Protein AF-A0A5P9BHD1-F1 (afdb_monomer_lite)

Secondary structure (DSSP, 8-state):
---HHHHHHHHHHHHHHHHHHHHHHHHHHHHHHTS-HHHHHHHHHHHS---HHHHHHHHHTT-HHHHHHHHHHHTTT--SGGG---HHHHHTSHHHHHHHHHHHHHHHHHHHHHHTT--TTTHHHHHHHTT--HHHHHHHHHHTHHHHHHHHHHHHHHHHHHHTT-SSSTTTTHHHHHHHHHTTS-TT-TTHHHHHHHHHHHHTT--SS---HHHHHHHHHHHHHHHHTT--

Foldseek 3Di:
DDDPPVVVVLVVVLVVLLVVLLVVLLVVLVVLLPDPLVSSLVCCCQQLVADSVLSCLCNVQVVSVLLSVLSNVCCVPPPDNVSNDHNSVLSVDPVSNVSSVLSSVLLVLLLLCLLQAADPQCVCVLCVLSVHHPVRSVVSCVVSVVSSVVNNVVLVVLLVVCVVPDVPCLPVCLVVLLVVCLVVQDPPHPRRLSVSVSSSCSVSSPGHHPNYPVSSVVSNVVNVVSVVVVVD

pLDDT: mean 84.06, std 13.33, range [35.34, 96.69]

Radius of gyration: 20.68 Å; chains: 1; bounding box: 55×51×49 Å

Sequence (232 aa):
MPIKSHAFSQKLMLTSAIEDAVLSDSMLINEIMSKPDNECLELLTSHFHLDRELANTVLEKQLSLALFEASAIANEDVTDYESITPLSDISDTAKGRLLIKRMVHKYEILIELFARKASATANPFLFKMIGSSKRTSKAVKTILSPQIEISRSKISTNYTNNNIKVKQFRLAKLEETFEKIADKIDHKSSFIKLDALIRVADESGQYINKIDMTTSQKIFDLVEQKMQGKQL

Structure (mmCIF, N/CA/C/O backbone):
data_AF-A0A5P9BHD1-F1
#
_entry.id   AF-A0A5P9BHD1-F1
#
loop_
_atom_site.group_PDB
_atom_site.id
_atom_site.type_symbol
_atom_site.label_atom_id
_atom_site.l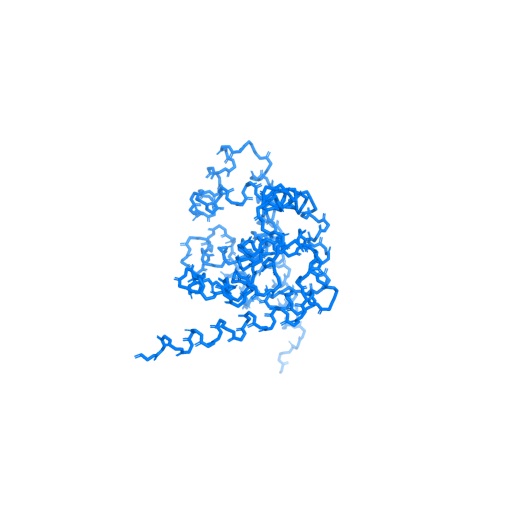abel_alt_id
_atom_site.label_comp_id
_atom_site.label_asym_id
_atom_site.label_entity_id
_atom_site.label_seq_id
_atom_site.pdbx_PDB_ins_code
_atom_site.Cartn_x
_atom_site.Cartn_y
_atom_site.Cartn_z
_atom_site.occupancy
_atom_site.B_iso_or_equiv
_atom_site.auth_seq_id
_atom_site.auth_comp_id
_atom_site.auth_asym_id
_atom_site.auth_atom_id
_atom_site.pdbx_PDB_model_num
ATOM 1 N N . MET A 1 1 ? 30.694 -30.399 -21.568 1.00 42.06 1 MET A N 1
ATOM 2 C CA . MET A 1 1 ? 29.874 -29.827 -20.476 1.00 42.06 1 MET A CA 1
ATOM 3 C C . MET A 1 1 ? 30.259 -28.365 -20.289 1.00 42.06 1 MET A C 1
ATOM 5 O O . MET A 1 1 ? 31.284 -28.114 -19.662 1.00 42.06 1 MET A O 1
ATOM 9 N N . PRO A 1 2 ? 29.517 -27.395 -20.845 1.00 46.75 2 PRO A N 1
ATOM 10 C CA . PRO A 1 2 ? 29.787 -25.996 -20.563 1.00 46.75 2 PRO A CA 1
ATOM 11 C C . PRO A 1 2 ? 29.273 -25.631 -19.155 1.00 46.75 2 PRO A C 1
ATOM 13 O O . PRO A 1 2 ? 28.081 -25.544 -18.900 1.00 46.75 2 PRO A O 1
ATOM 16 N N . ILE A 1 3 ? 30.225 -25.557 -18.222 1.00 49.81 3 ILE A N 1
ATOM 17 C CA . ILE A 1 3 ? 30.529 -24.426 -17.330 1.00 49.81 3 ILE A CA 1
ATOM 18 C C . ILE A 1 3 ? 29.371 -23.852 -16.474 1.00 49.81 3 ILE A C 1
ATOM 20 O O . ILE A 1 3 ? 28.720 -22.868 -16.819 1.00 49.81 3 ILE A O 1
ATOM 24 N N . LYS A 1 4 ? 29.239 -24.377 -15.246 1.00 53.44 4 LYS A N 1
ATOM 25 C CA . LYS A 1 4 ? 28.416 -23.801 -14.158 1.00 53.44 4 LYS A CA 1
ATOM 26 C C . LYS A 1 4 ? 28.802 -22.356 -13.781 1.00 53.44 4 LYS A C 1
ATOM 28 O O . LYS A 1 4 ? 27.965 -21.636 -13.245 1.00 53.44 4 LYS A O 1
ATOM 33 N N . SER A 1 5 ? 30.039 -21.917 -14.047 1.00 57.84 5 SER A N 1
ATOM 34 C CA . SER A 1 5 ? 30.487 -20.556 -13.709 1.00 57.84 5 SER A CA 1
ATOM 35 C C . SER A 1 5 ? 29.944 -19.472 -14.650 1.00 57.84 5 SER A C 1
ATOM 37 O O . SER A 1 5 ? 29.731 -18.354 -14.192 1.00 57.84 5 SER A O 1
ATOM 39 N N . HIS A 1 6 ? 29.637 -19.783 -15.918 1.00 59.84 6 HIS A N 1
ATOM 40 C CA . HIS A 1 6 ? 29.015 -18.826 -16.842 1.00 59.84 6 HIS A CA 1
ATOM 41 C C . HIS A 1 6 ? 27.563 -18.546 -16.450 1.00 59.84 6 HIS A C 1
ATOM 43 O O . HIS A 1 6 ? 27.175 -17.385 -16.390 1.00 59.84 6 HIS A O 1
ATOM 49 N N . ALA A 1 7 ? 26.805 -19.580 -16.071 1.00 63.28 7 ALA A N 1
ATOM 50 C CA . ALA A 1 7 ? 25.443 -19.419 -15.558 1.00 63.28 7 ALA A CA 1
ATOM 51 C C . ALA A 1 7 ? 25.402 -18.603 -14.249 1.00 63.28 7 ALA A C 1
ATOM 53 O O . ALA A 1 7 ? 24.508 -17.785 -14.050 1.00 63.28 7 ALA A O 1
ATOM 54 N N . PHE A 1 8 ? 26.393 -18.778 -13.365 1.00 71.62 8 PHE A N 1
ATOM 55 C CA . PHE A 1 8 ? 26.518 -17.974 -12.143 1.00 71.62 8 PHE A CA 1
ATOM 56 C C . PHE A 1 8 ? 26.861 -16.504 -12.439 1.00 71.62 8 PHE A C 1
ATOM 58 O O . PHE A 1 8 ? 26.234 -15.610 -11.879 1.00 71.62 8 PHE A O 1
ATOM 65 N N . SER A 1 9 ? 27.807 -16.249 -13.352 1.00 76.69 9 SER A N 1
ATOM 66 C CA . SER A 1 9 ? 28.185 -14.889 -13.765 1.00 76.69 9 SER A CA 1
ATOM 67 C C . SER A 1 9 ? 27.034 -14.147 -14.442 1.00 76.69 9 SER A C 1
ATOM 69 O O . SER A 1 9 ? 26.816 -12.979 -14.146 1.00 76.69 9 SER A O 1
ATOM 71 N N . GLN A 1 10 ? 26.283 -14.818 -15.320 1.00 81.50 10 GLN A N 1
ATOM 72 C CA . GLN A 1 10 ? 25.113 -14.237 -15.984 1.00 81.50 10 GLN A CA 1
ATOM 73 C C . GLN A 1 10 ? 24.022 -13.884 -14.976 1.00 81.50 10 GLN A C 1
ATOM 75 O O . GLN A 1 10 ? 23.502 -12.776 -15.004 1.00 81.50 10 GLN A O 1
ATOM 80 N N . LYS A 1 11 ? 23.731 -14.783 -14.026 1.00 83.44 11 LYS A N 1
ATOM 81 C CA . LYS A 1 11 ? 22.753 -14.511 -12.970 1.00 83.44 11 LYS A CA 1
ATOM 82 C C . LYS A 1 11 ? 23.154 -13.314 -12.103 1.00 83.44 11 LYS A C 1
ATOM 84 O O . LYS A 1 11 ? 22.311 -12.476 -11.822 1.00 83.44 11 LYS A O 1
ATOM 89 N N . LEU A 1 12 ? 24.425 -13.217 -11.704 1.00 86.31 12 LEU A N 1
ATOM 90 C CA . LEU A 1 12 ? 24.921 -12.077 -10.924 1.00 86.31 12 LEU A CA 1
ATOM 91 C C . LEU A 1 12 ? 24.799 -10.758 -11.683 1.00 86.31 12 LEU A C 1
ATOM 93 O O . LEU A 1 12 ? 24.325 -9.771 -11.130 1.00 86.31 12 LEU A O 1
ATOM 97 N N . MET A 1 13 ? 25.224 -10.740 -12.945 1.00 89.25 13 MET A N 1
ATOM 98 C CA . MET A 1 13 ? 25.146 -9.534 -13.757 1.00 89.25 13 MET A CA 1
ATOM 99 C C . MET A 1 13 ? 23.679 -9.143 -14.033 1.00 89.25 13 MET A C 1
ATOM 101 O O . MET A 1 13 ? 23.388 -7.955 -14.114 1.00 89.25 13 MET A O 1
ATOM 105 N N . LEU A 1 14 ? 22.759 -10.108 -14.166 1.00 90.00 14 LEU A N 1
ATOM 106 C CA . LEU A 1 14 ? 21.327 -9.841 -14.334 1.00 90.00 14 LEU A CA 1
ATOM 107 C C . LEU A 1 14 ? 20.734 -9.231 -13.062 1.00 90.00 14 LEU A C 1
ATOM 109 O O . LEU A 1 14 ? 20.047 -8.219 -13.134 1.00 90.00 14 LEU A O 1
ATOM 113 N N . THR A 1 15 ? 21.052 -9.798 -11.894 1.00 89.62 15 THR A N 1
ATOM 114 C CA . THR A 1 15 ? 20.644 -9.233 -10.600 1.00 89.62 15 THR A CA 1
ATOM 115 C C . THR A 1 15 ? 21.153 -7.803 -10.431 1.00 89.62 15 THR A C 1
ATOM 117 O O . THR A 1 15 ? 20.371 -6.938 -10.059 1.00 89.62 15 THR A O 1
ATOM 120 N N . SER A 1 16 ? 22.415 -7.530 -10.777 1.00 90.69 16 SER A N 1
ATOM 121 C CA . SER A 1 16 ? 22.972 -6.171 -10.730 1.00 90.69 16 SER A CA 1
ATOM 122 C C . SER A 1 16 ? 22.220 -5.205 -11.647 1.00 90.69 16 SER A C 1
ATOM 124 O O . SER A 1 16 ? 21.925 -4.090 -11.238 1.00 90.69 16 SER A O 1
ATOM 126 N N . ALA A 1 17 ? 21.873 -5.623 -12.868 1.00 91.56 17 ALA A N 1
ATOM 127 C CA . ALA A 1 17 ? 21.130 -4.771 -13.794 1.00 91.56 17 ALA A CA 1
ATOM 128 C C . ALA A 1 17 ? 19.693 -4.494 -13.319 1.00 91.56 17 ALA A C 1
ATOM 130 O O . ALA A 1 17 ? 19.196 -3.383 -13.492 1.00 91.56 17 ALA A O 1
ATOM 131 N N . ILE A 1 18 ? 19.037 -5.477 -12.693 1.00 92.44 18 ILE A N 1
ATOM 132 C CA . ILE A 1 18 ? 17.727 -5.281 -12.056 1.00 92.44 18 ILE A CA 1
ATOM 133 C C . ILE A 1 18 ? 17.847 -4.280 -10.899 1.00 92.44 18 ILE A C 1
ATOM 135 O O . ILE A 1 18 ? 17.045 -3.355 -10.804 1.00 92.44 18 ILE A O 1
ATOM 139 N N . GLU A 1 19 ? 18.857 -4.431 -10.038 1.00 92.06 19 GLU A N 1
ATOM 140 C CA . GLU A 1 19 ? 19.111 -3.500 -8.932 1.00 92.06 19 GLU A CA 1
ATOM 141 C C . GLU A 1 19 ? 19.372 -2.073 -9.436 1.00 92.06 19 GLU A C 1
ATOM 143 O O . GLU A 1 19 ? 18.790 -1.128 -8.903 1.00 92.06 19 GLU A O 1
ATOM 148 N N . ASP A 1 20 ? 20.168 -1.910 -10.495 1.00 92.31 20 ASP A N 1
ATOM 149 C CA . ASP A 1 20 ? 20.447 -0.608 -11.110 1.00 92.31 20 ASP A CA 1
ATOM 150 C C . ASP A 1 20 ? 19.181 0.041 -11.691 1.00 92.31 20 ASP A C 1
ATOM 152 O O . ASP A 1 20 ? 18.966 1.242 -11.506 1.00 92.31 20 ASP A O 1
ATOM 156 N N . ALA A 1 21 ? 18.306 -0.737 -12.338 1.00 91.56 21 ALA A N 1
ATOM 157 C CA . ALA A 1 21 ? 17.026 -0.238 -12.840 1.00 91.56 21 ALA A CA 1
ATOM 158 C C . ALA A 1 21 ? 16.118 0.249 -11.697 1.00 91.56 21 ALA A C 1
ATOM 160 O O . ALA A 1 21 ? 15.592 1.362 -11.749 1.00 91.56 21 ALA A O 1
ATOM 161 N N . VAL A 1 22 ? 16.007 -0.532 -10.616 1.00 93.44 22 VAL A N 1
ATOM 162 C CA . VAL A 1 22 ? 15.223 -0.158 -9.426 1.00 93.44 22 VAL A CA 1
ATOM 163 C C . VAL A 1 22 ? 15.800 1.084 -8.742 1.00 93.44 22 VAL A C 1
ATOM 165 O O . VAL A 1 22 ? 15.051 1.947 -8.273 1.00 93.44 22 VAL A O 1
ATOM 168 N N . LEU A 1 23 ? 17.127 1.212 -8.680 1.00 94.50 23 LEU A N 1
ATOM 169 C CA . LEU A 1 23 ? 17.795 2.397 -8.141 1.00 94.50 23 LEU A CA 1
ATOM 170 C C . LEU A 1 23 ? 17.541 3.628 -9.011 1.00 94.50 23 LEU A C 1
ATOM 172 O O . LEU A 1 23 ? 17.251 4.695 -8.469 1.00 94.50 23 LEU A O 1
ATOM 176 N N . SER A 1 24 ? 17.601 3.480 -10.334 1.00 94.44 24 SER A N 1
ATOM 177 C CA . SER A 1 24 ? 17.297 4.555 -11.279 1.00 94.44 24 SER A CA 1
ATOM 178 C C . SER A 1 24 ? 15.864 5.065 -11.102 1.00 94.44 24 SER A C 1
ATOM 180 O O . SER A 1 24 ? 15.666 6.264 -10.887 1.00 94.44 24 SER A O 1
ATOM 182 N N . ASP A 1 25 ? 14.882 4.158 -11.052 1.00 95.25 25 ASP A N 1
ATOM 183 C CA . ASP A 1 25 ? 13.487 4.502 -10.753 1.00 95.25 25 ASP A CA 1
ATOM 184 C C . ASP A 1 25 ? 13.369 5.198 -9.393 1.00 95.25 25 ASP A C 1
ATOM 186 O O . ASP A 1 25 ? 12.695 6.220 -9.256 1.00 95.25 25 ASP A O 1
ATOM 190 N N . SER A 1 26 ? 14.062 4.680 -8.376 1.00 94.56 26 SER A N 1
ATOM 191 C CA . SER A 1 26 ? 14.032 5.252 -7.029 1.00 94.56 26 SER A CA 1
ATOM 192 C C . SER A 1 26 ? 14.573 6.682 -6.992 1.00 94.56 26 SER A C 1
ATOM 194 O O . SER A 1 26 ? 14.044 7.526 -6.264 1.00 94.56 26 SER A O 1
ATOM 196 N N . MET A 1 27 ? 15.613 6.982 -7.772 1.00 96.19 27 MET A N 1
ATOM 197 C CA . MET A 1 27 ? 16.150 8.337 -7.904 1.00 96.19 27 MET A CA 1
ATOM 198 C C . MET A 1 27 ? 15.148 9.268 -8.587 1.00 96.19 27 MET A C 1
ATOM 200 O O . MET A 1 27 ? 14.887 10.347 -8.057 1.00 96.19 27 MET A O 1
ATOM 204 N N . LEU A 1 28 ? 14.539 8.833 -9.694 1.00 96.00 28 LEU A N 1
ATOM 205 C CA . LEU A 1 28 ? 13.525 9.611 -10.410 1.00 96.00 28 LEU A CA 1
ATOM 206 C C . LEU A 1 28 ? 12.308 9.910 -9.524 1.00 96.00 28 LEU A C 1
ATOM 208 O O . LEU A 1 28 ? 11.867 11.053 -9.429 1.00 96.00 28 LEU A O 1
ATOM 212 N N . ILE A 1 29 ? 11.787 8.900 -8.828 1.00 96.69 29 ILE A N 1
ATOM 213 C CA . ILE A 1 29 ? 10.661 9.057 -7.900 1.00 96.69 29 ILE A CA 1
ATOM 214 C C . ILE A 1 29 ? 11.015 10.064 -6.800 1.00 96.69 29 ILE A C 1
ATOM 216 O O . ILE A 1 29 ? 10.213 10.944 -6.501 1.00 96.69 29 ILE A O 1
ATOM 220 N N . ASN A 1 30 ? 12.203 9.969 -6.196 1.00 96.00 30 ASN A N 1
ATOM 221 C CA . ASN A 1 30 ? 12.625 10.924 -5.168 1.00 96.00 30 ASN A CA 1
ATOM 222 C C . ASN A 1 30 ? 12.757 12.346 -5.718 1.00 96.00 30 ASN A C 1
ATOM 224 O O . ASN A 1 30 ? 12.363 13.295 -5.041 1.00 96.00 30 ASN A O 1
ATOM 228 N N . GLU A 1 31 ? 13.278 12.498 -6.936 1.00 96.56 31 GLU A N 1
ATOM 229 C CA . GLU A 1 31 ? 13.332 13.797 -7.595 1.00 96.56 31 GLU A CA 1
ATOM 230 C C . GLU A 1 31 ? 11.922 14.371 -7.777 1.00 96.56 31 GLU A C 1
ATOM 232 O O . GLU A 1 31 ? 11.680 15.507 -7.369 1.00 96.56 31 GLU A O 1
ATOM 237 N N . ILE A 1 32 ? 10.983 13.587 -8.312 1.00 96.62 32 ILE A N 1
ATOM 238 C CA . ILE A 1 32 ? 9.586 13.997 -8.508 1.00 96.62 32 ILE A CA 1
ATOM 239 C C . ILE A 1 32 ? 8.937 14.396 -7.176 1.00 96.62 32 ILE A C 1
ATOM 241 O O . ILE A 1 32 ? 8.296 15.441 -7.089 1.00 96.62 32 ILE A O 1
ATOM 245 N N . MET A 1 33 ? 9.136 13.605 -6.120 1.00 95.06 33 MET A N 1
ATOM 246 C CA . MET A 1 33 ? 8.570 13.860 -4.787 1.00 95.06 33 MET A CA 1
ATOM 247 C C . MET A 1 33 ? 9.189 15.077 -4.079 1.00 95.06 33 MET A C 1
ATOM 249 O O . MET A 1 33 ? 8.641 15.546 -3.086 1.00 95.06 33 MET A O 1
ATOM 253 N N . SER A 1 34 ? 10.321 15.591 -4.570 1.00 95.44 34 SER A N 1
ATOM 254 C CA . SER A 1 34 ? 10.953 16.813 -4.055 1.00 95.44 34 SER A CA 1
ATOM 255 C C . SER A 1 34 ? 10.437 18.102 -4.707 1.00 95.44 34 SER A C 1
ATOM 257 O O . SER A 1 34 ? 10.744 19.195 -4.226 1.00 95.44 34 SER A O 1
ATOM 259 N N . LYS A 1 35 ? 9.676 17.991 -5.805 1.00 96.38 35 LYS A N 1
ATOM 260 C CA . LYS A 1 35 ? 9.093 19.137 -6.515 1.00 96.38 35 LYS A CA 1
ATOM 261 C C . LYS A 1 35 ? 7.875 19.691 -5.759 1.00 96.38 35 LYS A C 1
ATOM 263 O O . LYS A 1 35 ? 7.289 18.984 -4.939 1.00 96.38 35 LYS A O 1
ATOM 268 N N . PRO A 1 36 ? 7.455 20.939 -6.035 1.00 96.56 36 PRO A N 1
ATOM 269 C CA . PRO A 1 36 ? 6.199 21.477 -5.519 1.00 96.56 36 PRO A CA 1
ATOM 270 C C . PRO A 1 36 ? 5.002 20.585 -5.872 1.00 96.56 36 PRO A C 1
ATOM 272 O O . PRO A 1 36 ? 4.949 20.044 -6.973 1.00 96.56 36 PRO A O 1
ATOM 275 N N . ASP A 1 37 ? 4.011 20.499 -4.982 1.00 95.31 37 ASP A N 1
ATOM 276 C CA . ASP A 1 37 ? 2.866 19.577 -5.081 1.00 95.31 37 ASP A CA 1
ATOM 277 C C . ASP A 1 37 ? 2.206 19.520 -6.469 1.00 95.31 37 ASP A C 1
ATOM 279 O O . ASP A 1 37 ? 1.966 18.436 -6.993 1.00 95.31 37 ASP A O 1
ATOM 283 N N . ASN A 1 38 ? 1.951 20.670 -7.102 1.00 94.44 38 ASN A N 1
ATOM 284 C CA . ASN A 1 38 ? 1.327 20.710 -8.430 1.00 94.44 38 ASN A CA 1
ATOM 285 C C . ASN A 1 38 ? 2.210 20.064 -9.509 1.00 94.44 38 ASN A C 1
ATOM 287 O O . ASN A 1 38 ? 1.717 19.279 -10.313 1.00 94.44 38 ASN A O 1
ATOM 291 N N . GLU A 1 39 ? 3.510 20.366 -9.496 1.00 96.31 39 GLU A N 1
ATOM 292 C CA . GLU A 1 39 ? 4.484 19.789 -10.428 1.00 96.31 39 GLU A CA 1
ATOM 293 C C . GLU A 1 39 ? 4.686 18.297 -10.133 1.00 96.31 39 GLU A C 1
ATOM 295 O O . GLU A 1 39 ? 4.721 17.480 -11.047 1.00 96.31 39 GLU A O 1
ATOM 300 N N . CYS A 1 40 ? 4.724 17.913 -8.854 1.00 95.38 40 CYS A N 1
ATOM 301 C CA . CYS A 1 40 ? 4.786 16.516 -8.441 1.00 95.38 40 CYS A CA 1
ATOM 302 C C . CYS A 1 40 ? 3.594 15.715 -8.990 1.00 95.38 40 CYS A C 1
ATOM 304 O O . CYS A 1 40 ? 3.786 14.659 -9.588 1.00 95.38 40 CYS A O 1
ATOM 306 N N . LEU A 1 41 ? 2.367 16.229 -8.852 1.00 95.81 41 LEU A N 1
ATOM 307 C CA . LEU A 1 41 ? 1.161 15.579 -9.378 1.00 95.81 41 LEU A CA 1
ATOM 308 C C . LEU A 1 41 ? 1.190 15.431 -10.897 1.00 95.81 41 LEU A C 1
ATOM 310 O O . LEU A 1 41 ? 0.824 14.373 -11.417 1.00 95.81 41 LEU A O 1
ATOM 314 N N . GLU A 1 42 ? 1.613 16.474 -11.608 1.00 96.62 42 GLU A N 1
ATOM 315 C CA . GLU A 1 42 ? 1.759 16.439 -13.062 1.00 96.62 42 GLU A CA 1
ATOM 316 C C . GLU A 1 42 ? 2.789 15.389 -13.489 1.00 96.62 42 GLU A C 1
ATOM 318 O O . GLU A 1 42 ? 2.507 14.578 -14.374 1.00 96.62 42 GLU A O 1
ATOM 323 N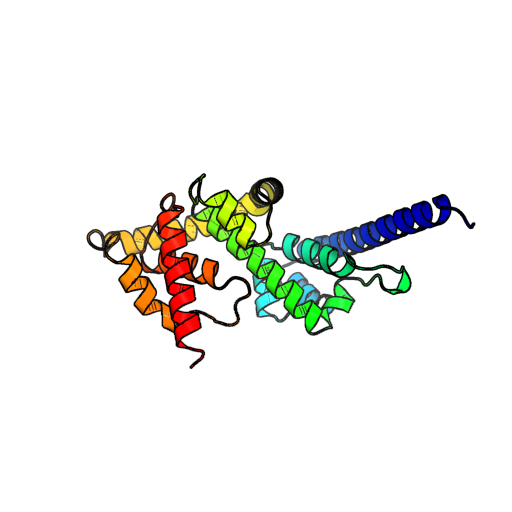 N . LEU A 1 43 ? 3.941 15.333 -12.819 1.00 96.50 43 LEU A N 1
ATOM 324 C CA . LEU A 1 43 ? 5.000 14.366 -13.106 1.00 96.50 43 LEU A CA 1
ATOM 325 C C . LEU A 1 43 ? 4.591 12.931 -12.751 1.00 96.50 43 LEU A C 1
ATOM 327 O O . LEU A 1 43 ? 4.815 12.026 -13.545 1.00 96.50 43 LEU A O 1
ATOM 331 N N . LEU A 1 44 ? 3.924 12.702 -11.618 1.00 96.31 44 LEU A N 1
ATOM 332 C CA . LEU A 1 44 ? 3.385 11.386 -11.254 1.00 96.31 44 LEU A CA 1
ATOM 333 C C . LEU A 1 44 ? 2.350 10.888 -12.275 1.00 96.31 44 LEU A C 1
ATOM 335 O O . LEU A 1 44 ? 2.349 9.714 -12.645 1.00 96.31 44 LEU A O 1
ATOM 339 N N . THR A 1 45 ? 1.486 11.783 -12.753 1.00 95.81 45 THR A N 1
ATOM 340 C CA . THR A 1 45 ? 0.459 11.456 -13.752 1.00 95.81 45 THR A CA 1
ATOM 341 C C . THR A 1 45 ? 1.081 11.176 -15.121 1.00 95.81 45 THR A C 1
ATOM 343 O O . THR A 1 45 ? 0.642 10.264 -15.814 1.00 95.81 45 THR A O 1
ATOM 346 N N . SER A 1 46 ? 2.098 11.942 -15.523 1.00 93.88 46 SER A N 1
ATOM 347 C CA . SER A 1 46 ? 2.704 11.847 -16.859 1.00 93.88 46 SER A CA 1
ATOM 348 C C . SER A 1 46 ? 3.794 10.780 -16.978 1.00 93.88 46 SER A C 1
ATOM 350 O O . SER A 1 46 ? 3.820 10.075 -17.979 1.00 93.88 46 SER A O 1
ATOM 352 N N . HIS A 1 47 ? 4.665 10.617 -15.978 1.00 93.56 47 HIS A N 1
ATOM 353 C CA . HIS A 1 47 ? 5.757 9.635 -16.015 1.00 93.56 47 HIS A CA 1
ATOM 354 C C . HIS A 1 47 ? 5.332 8.238 -15.565 1.00 93.56 47 HIS A C 1
ATOM 356 O O . HIS A 1 47 ? 5.847 7.251 -16.085 1.00 93.56 47 HIS A O 1
ATOM 362 N N . PHE A 1 48 ? 4.413 8.144 -14.599 1.00 94.19 48 PHE A N 1
ATOM 363 C CA . PHE A 1 48 ? 3.944 6.861 -14.063 1.00 94.19 48 PHE A CA 1
ATOM 364 C C . PHE A 1 48 ? 2.491 6.551 -14.429 1.00 94.19 48 PHE A C 1
ATOM 366 O O . PHE A 1 48 ? 1.904 5.635 -13.854 1.00 94.19 48 PHE A O 1
ATOM 373 N N . HIS A 1 49 ? 1.889 7.316 -15.348 1.00 93.50 49 HIS A N 1
ATOM 374 C CA . HIS A 1 49 ? 0.531 7.086 -15.860 1.00 93.50 49 HIS A CA 1
ATOM 375 C C . HIS A 1 49 ? -0.509 6.853 -14.752 1.00 93.50 49 HIS A C 1
ATOM 377 O O . HIS A 1 49 ? -1.455 6.070 -14.907 1.00 93.50 49 HIS A O 1
ATOM 383 N N . LEU A 1 50 ? -0.309 7.498 -13.597 1.00 94.31 50 LEU A N 1
ATOM 384 C CA . LEU A 1 50 ? -1.204 7.357 -12.460 1.00 94.31 50 LEU A CA 1
ATOM 385 C C . LEU A 1 50 ? -2.480 8.129 -12.748 1.00 94.31 50 LEU A C 1
ATOM 387 O O . LEU A 1 50 ? -2.443 9.256 -13.240 1.00 94.31 50 LEU A O 1
ATOM 391 N N . ASP A 1 51 ? -3.621 7.548 -12.387 1.00 93.81 51 ASP A N 1
ATOM 392 C CA . ASP A 1 51 ? -4.822 8.361 -12.293 1.00 93.81 51 ASP A CA 1
ATOM 393 C C . ASP A 1 51 ? -4.630 9.448 -11.218 1.00 93.81 51 ASP A C 1
ATOM 395 O O . ASP A 1 51 ? -3.832 9.321 -10.282 1.00 93.81 51 ASP A O 1
ATOM 399 N N . ARG A 1 52 ? -5.351 10.560 -11.376 1.00 93.25 52 ARG A N 1
ATOM 400 C CA . ARG A 1 52 ? -5.153 11.745 -10.535 1.00 93.25 52 ARG A CA 1
ATOM 401 C C . ARG A 1 52 ? -5.448 11.472 -9.058 1.00 93.25 52 ARG A C 1
ATOM 403 O O . ARG A 1 52 ? -4.818 12.070 -8.191 1.00 93.25 52 ARG A O 1
ATOM 410 N N . GLU A 1 53 ? -6.395 10.584 -8.762 1.00 94.19 53 GLU A N 1
ATOM 411 C CA . GLU A 1 53 ? -6.748 10.216 -7.386 1.00 94.19 53 GLU A CA 1
ATOM 412 C C . GLU A 1 53 ? -5.615 9.431 -6.712 1.00 94.19 53 GLU A C 1
ATOM 414 O O . GLU A 1 53 ? -5.248 9.705 -5.565 1.00 94.19 53 GLU A O 1
ATOM 419 N N . LEU A 1 54 ? -5.012 8.494 -7.441 1.00 94.50 54 LEU A N 1
ATOM 420 C CA . LEU A 1 54 ? -3.882 7.702 -6.987 1.00 94.50 54 LEU A CA 1
ATOM 421 C C . LEU A 1 54 ? -2.626 8.566 -6.838 1.00 94.50 54 LEU A C 1
ATOM 423 O O . LEU A 1 54 ? -1.939 8.448 -5.826 1.00 94.50 54 LEU A O 1
ATOM 427 N N . ALA A 1 55 ? -2.361 9.475 -7.781 1.00 95.94 55 ALA A N 1
ATOM 428 C CA . ALA A 1 55 ? -1.265 10.440 -7.683 1.00 95.94 55 ALA A CA 1
ATOM 429 C C . ALA A 1 55 ? -1.406 11.340 -6.441 1.00 95.94 55 ALA A C 1
ATOM 431 O O . ALA A 1 55 ? -0.457 11.470 -5.668 1.00 95.94 55 ALA A O 1
ATOM 432 N N . ASN A 1 56 ? -2.607 11.879 -6.192 1.00 95.75 56 ASN A N 1
ATOM 433 C CA . ASN A 1 56 ? -2.906 12.628 -4.966 1.00 95.75 56 ASN A CA 1
ATOM 434 C C . ASN A 1 56 ? -2.642 11.786 -3.717 1.00 95.75 56 ASN A C 1
ATOM 436 O O . ASN A 1 56 ? -1.994 12.247 -2.783 1.00 95.75 56 ASN A O 1
ATOM 440 N N . THR A 1 57 ? -3.090 10.530 -3.714 1.00 94.94 57 THR A N 1
ATOM 441 C CA . THR A 1 57 ? -2.872 9.614 -2.587 1.00 94.94 57 THR A CA 1
ATOM 442 C C . THR A 1 57 ? -1.382 9.392 -2.324 1.00 94.94 57 THR A C 1
ATOM 444 O O . THR A 1 57 ? -0.946 9.452 -1.173 1.00 94.94 57 THR A O 1
ATOM 447 N N . VAL A 1 58 ? -0.588 9.168 -3.376 1.00 95.50 58 VAL A N 1
ATOM 448 C CA . VAL A 1 58 ? 0.869 9.005 -3.279 1.00 95.50 58 VAL A CA 1
ATOM 449 C C . VAL A 1 58 ? 1.523 10.257 -2.701 1.00 95.50 58 VAL A C 1
ATOM 451 O O . VAL A 1 58 ? 2.341 10.133 -1.789 1.00 95.50 58 VAL A O 1
ATOM 454 N N . LEU A 1 59 ? 1.139 11.444 -3.174 1.00 94.25 59 LEU A N 1
ATOM 455 C CA . LEU A 1 59 ? 1.691 12.715 -2.712 1.00 94.25 59 LEU A CA 1
ATOM 456 C C . LEU A 1 59 ? 1.307 13.022 -1.257 1.00 94.25 59 LEU A C 1
ATOM 458 O O . LEU A 1 59 ? 2.176 13.181 -0.398 1.00 94.25 59 LEU A O 1
ATOM 462 N N . GLU A 1 60 ? 0.010 13.054 -0.946 1.00 91.88 60 GLU A N 1
ATOM 463 C CA . GLU A 1 60 ? -0.501 13.436 0.377 1.00 91.88 60 GLU A CA 1
ATOM 464 C C . GLU A 1 60 ? 0.001 12.505 1.483 1.00 91.88 60 GLU A C 1
ATOM 466 O O . GLU A 1 60 ? 0.273 12.929 2.611 1.00 91.88 60 GLU A O 1
ATOM 471 N N . LYS A 1 61 ? 0.122 11.213 1.165 1.00 91.19 61 LYS A N 1
ATOM 472 C CA . LYS A 1 61 ? 0.597 10.193 2.101 1.00 91.19 61 LYS A CA 1
ATOM 473 C C . LYS A 1 61 ? 2.077 9.872 1.928 1.00 91.19 61 LYS A C 1
ATOM 475 O O . LYS A 1 61 ? 2.558 8.977 2.614 1.00 91.19 61 LYS A O 1
ATOM 480 N N . GLN A 1 62 ? 2.798 10.597 1.072 1.00 91.56 62 GLN A N 1
ATOM 481 C CA . GLN A 1 62 ? 4.240 10.441 0.851 1.00 91.56 62 GLN A CA 1
ATOM 482 C C . GLN A 1 62 ? 4.644 8.974 0.596 1.00 91.56 62 GLN A C 1
ATOM 484 O O . GLN A 1 62 ? 5.579 8.443 1.195 1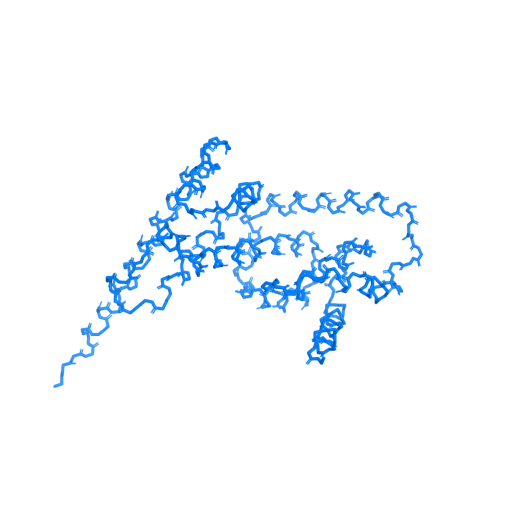.00 91.56 62 GLN A O 1
ATOM 489 N N . LEU A 1 63 ? 3.899 8.283 -0.272 1.00 93.56 63 LEU A N 1
ATOM 490 C CA . LEU A 1 63 ? 4.018 6.838 -0.510 1.00 93.56 63 LEU A CA 1
ATOM 491 C C . LEU A 1 63 ? 5.030 6.497 -1.610 1.00 93.56 63 LEU A C 1
ATOM 493 O O . LEU A 1 63 ? 4.807 5.576 -2.393 1.00 93.56 63 LEU A O 1
ATOM 497 N N . SER A 1 64 ? 6.173 7.186 -1.650 1.00 94.06 64 SER A N 1
ATOM 498 C CA . SER A 1 64 ? 7.264 6.867 -2.587 1.00 94.06 64 SER A CA 1
ATOM 499 C C . SER A 1 64 ? 7.751 5.420 -2.441 1.00 94.06 64 SER A C 1
ATOM 501 O O . SER A 1 64 ? 8.033 4.756 -3.434 1.00 94.06 64 SER A O 1
ATOM 503 N N . LEU A 1 65 ? 7.726 4.879 -1.215 1.00 93.81 65 LEU A N 1
ATOM 504 C CA . LEU A 1 65 ? 8.026 3.469 -0.935 1.00 93.81 65 LEU A CA 1
ATOM 505 C C . LEU A 1 65 ? 7.151 2.487 -1.727 1.00 93.81 65 LEU A C 1
ATOM 507 O O . LEU A 1 65 ? 7.631 1.418 -2.093 1.00 93.81 65 LEU A O 1
ATOM 511 N N . ALA A 1 66 ? 5.889 2.835 -1.994 1.00 95.25 66 ALA A N 1
ATOM 512 C CA . ALA A 1 66 ? 4.999 1.989 -2.784 1.00 95.25 66 ALA A CA 1
ATOM 513 C C . ALA A 1 66 ? 5.461 1.894 -4.241 1.00 95.25 66 ALA A C 1
ATOM 515 O O . ALA A 1 66 ? 5.374 0.826 -4.843 1.00 95.25 66 ALA A O 1
ATOM 516 N N . LEU A 1 67 ? 5.980 2.996 -4.787 1.00 96.25 67 LEU A N 1
ATOM 517 C CA . LEU A 1 67 ? 6.530 3.041 -6.137 1.00 96.25 67 LEU A CA 1
ATOM 518 C C . LEU A 1 67 ? 7.875 2.305 -6.210 1.00 96.25 67 LEU A C 1
ATOM 520 O O . LEU A 1 67 ? 8.089 1.541 -7.146 1.00 96.25 67 LEU A O 1
ATOM 524 N N . PHE A 1 68 ? 8.734 2.427 -5.190 1.00 94.88 68 PHE A N 1
ATOM 525 C CA . PHE A 1 68 ? 9.972 1.636 -5.112 1.00 94.88 68 PHE A CA 1
ATOM 526 C C . PHE A 1 68 ? 9.685 0.133 -5.083 1.00 94.88 68 PHE A C 1
ATOM 528 O O . PHE A 1 68 ? 10.305 -0.637 -5.813 1.00 94.88 68 PHE A O 1
ATOM 535 N N . GLU A 1 69 ? 8.725 -0.297 -4.257 1.00 94.88 69 GLU A N 1
ATOM 536 C CA . GLU A 1 69 ? 8.353 -1.710 -4.185 1.00 94.88 69 GLU A CA 1
ATOM 537 C C . GLU A 1 69 ? 7.701 -2.189 -5.490 1.00 94.88 69 GLU A C 1
ATOM 539 O O . GLU A 1 69 ? 7.978 -3.301 -5.935 1.00 94.88 69 GLU A O 1
ATOM 544 N N . ALA A 1 70 ? 6.893 -1.348 -6.147 1.00 95.56 70 ALA A N 1
ATOM 545 C CA . ALA A 1 70 ? 6.337 -1.668 -7.458 1.00 95.56 70 ALA A CA 1
ATOM 546 C C . ALA A 1 70 ? 7.436 -1.871 -8.513 1.00 95.56 70 ALA A C 1
ATOM 548 O O . ALA A 1 70 ? 7.351 -2.843 -9.257 1.00 95.56 70 ALA A O 1
ATOM 549 N N . SER A 1 71 ? 8.467 -1.016 -8.541 1.00 93.94 71 SER A N 1
ATOM 550 C CA . SER A 1 71 ? 9.628 -1.143 -9.441 1.00 93.94 71 SER A CA 1
ATOM 551 C C . SER A 1 71 ? 10.413 -2.440 -9.194 1.00 93.94 71 SER A C 1
ATOM 553 O O . SER A 1 71 ? 10.764 -3.151 -10.138 1.00 93.94 71 SER A O 1
ATOM 555 N N . ALA A 1 72 ? 10.610 -2.812 -7.925 1.00 93.50 72 ALA A N 1
ATOM 556 C CA . ALA A 1 72 ? 11.285 -4.058 -7.569 1.00 93.50 72 ALA A CA 1
ATOM 557 C C . ALA A 1 72 ? 10.493 -5.301 -8.008 1.00 93.50 72 ALA A C 1
ATOM 559 O O . ALA A 1 72 ? 11.049 -6.188 -8.650 1.00 93.50 72 ALA A O 1
ATOM 560 N N . ILE A 1 73 ? 9.189 -5.355 -7.708 1.00 94.44 73 ILE A N 1
ATOM 561 C CA . ILE A 1 73 ? 8.326 -6.496 -8.067 1.00 94.44 73 ILE A CA 1
ATOM 562 C C . ILE A 1 73 ? 8.196 -6.634 -9.585 1.00 94.44 73 ILE A C 1
ATOM 564 O O . ILE A 1 73 ? 8.173 -7.740 -10.114 1.00 94.44 73 ILE A O 1
ATOM 568 N N . ALA A 1 74 ? 8.123 -5.507 -10.289 1.00 92.06 74 ALA A N 1
ATOM 569 C CA . ALA A 1 74 ? 8.061 -5.450 -11.741 1.00 92.06 74 ALA A CA 1
ATOM 570 C C . ALA A 1 74 ? 9.168 -6.261 -12.435 1.00 92.06 74 ALA A C 1
ATOM 572 O O . ALA A 1 74 ? 8.924 -6.846 -13.489 1.00 92.06 74 ALA A O 1
ATOM 573 N N . ASN A 1 75 ? 10.356 -6.299 -11.829 1.00 92.00 75 ASN A N 1
ATOM 574 C CA . ASN A 1 75 ? 11.543 -6.931 -12.389 1.00 92.00 75 ASN A CA 1
ATOM 575 C C . ASN A 1 75 ? 11.980 -8.202 -11.626 1.00 92.00 75 ASN A C 1
ATOM 577 O O . ASN A 1 75 ? 13.018 -8.771 -11.952 1.00 92.00 75 ASN A O 1
ATOM 581 N N . GLU A 1 76 ? 11.212 -8.675 -10.634 1.00 88.12 76 GLU A N 1
ATOM 582 C CA . GLU A 1 76 ? 11.606 -9.785 -9.741 1.00 88.12 76 GLU A CA 1
ATOM 583 C C . GLU A 1 76 ? 11.799 -11.119 -10.484 1.00 88.12 76 GLU A C 1
ATOM 585 O O . GLU A 1 76 ? 12.740 -11.861 -10.198 1.00 88.12 76 GLU A O 1
ATOM 590 N N . ASP A 1 77 ? 10.942 -11.396 -11.471 1.00 87.19 77 ASP A N 1
ATOM 591 C CA . ASP A 1 77 ? 10.927 -12.652 -12.233 1.00 87.19 77 ASP A CA 1
ATOM 592 C C . ASP A 1 77 ? 11.638 -12.551 -13.599 1.00 87.19 77 ASP A C 1
ATOM 594 O O . ASP A 1 77 ? 11.549 -13.465 -14.422 1.00 87.19 77 ASP A O 1
ATOM 598 N N . VAL A 1 78 ? 12.330 -11.440 -13.875 1.00 90.19 78 VAL A N 1
ATOM 599 C CA . VAL A 1 78 ? 13.011 -11.226 -15.158 1.00 90.19 78 VAL A CA 1
ATOM 600 C C . VAL A 1 78 ? 14.200 -12.180 -15.295 1.00 90.19 78 VAL A C 1
ATOM 602 O O . VAL A 1 78 ? 15.073 -12.242 -14.429 1.00 90.19 78 VAL A O 1
ATOM 605 N N . THR A 1 79 ? 14.248 -12.920 -16.406 1.00 88.00 79 THR A N 1
ATOM 606 C CA . THR A 1 79 ? 15.315 -13.891 -16.711 1.00 88.00 79 THR A CA 1
ATOM 607 C C . THR A 1 79 ? 16.351 -13.384 -17.708 1.00 88.00 79 THR A C 1
ATOM 609 O O . THR A 1 79 ? 17.415 -13.990 -17.818 1.00 88.00 79 THR A O 1
ATOM 612 N N . ASP A 1 80 ? 16.067 -12.275 -18.396 1.00 88.81 80 ASP A N 1
ATOM 613 C CA . ASP A 1 80 ? 16.860 -11.757 -19.511 1.00 88.81 80 ASP A CA 1
ATOM 614 C C . ASP A 1 80 ? 16.939 -10.224 -19.474 1.00 88.81 80 ASP A C 1
ATOM 616 O O . ASP A 1 80 ? 15.952 -9.548 -19.188 1.00 88.81 80 ASP A O 1
ATOM 620 N N . TYR A 1 81 ? 18.105 -9.660 -19.809 1.00 86.81 81 TYR A N 1
ATOM 621 C CA . TYR A 1 81 ? 18.367 -8.213 -19.726 1.00 86.81 81 TYR A CA 1
ATOM 622 C C . TYR A 1 81 ? 17.397 -7.353 -20.522 1.00 86.81 81 TYR A C 1
ATOM 624 O O . TYR A 1 81 ? 16.978 -6.303 -20.052 1.00 86.81 81 TYR A O 1
ATOM 632 N N . GLU A 1 82 ? 17.045 -7.796 -21.727 1.00 86.94 82 GLU A N 1
ATOM 633 C CA . GLU A 1 82 ? 16.171 -7.054 -22.641 1.00 86.94 82 GLU A CA 1
ATOM 634 C C . GLU A 1 82 ? 14.738 -6.928 -22.108 1.00 86.94 82 GLU A C 1
ATOM 636 O O . GLU A 1 82 ? 13.963 -6.123 -22.611 1.00 86.94 82 GLU A O 1
ATOM 641 N N . SER A 1 83 ? 14.382 -7.728 -21.098 1.00 89.88 83 SER A N 1
ATOM 642 C CA . SER A 1 83 ? 13.072 -7.691 -20.445 1.00 89.88 83 SER A CA 1
ATOM 643 C C . SER A 1 83 ? 13.052 -6.825 -19.182 1.00 89.88 83 SER A C 1
ATOM 645 O O . SER A 1 83 ? 11.975 -6.604 -18.626 1.00 89.88 83 SER A O 1
ATOM 647 N N . ILE A 1 84 ? 14.208 -6.324 -18.723 1.00 91.88 84 ILE A N 1
ATOM 648 C CA . ILE A 1 84 ? 14.259 -5.355 -17.623 1.00 91.88 84 ILE A CA 1
ATOM 649 C C . ILE A 1 84 ? 13.580 -4.081 -18.104 1.00 91.88 84 ILE A C 1
ATOM 651 O O . ILE A 1 84 ? 13.987 -3.486 -19.100 1.00 91.88 84 ILE A O 1
ATOM 655 N N . THR A 1 85 ? 12.540 -3.670 -17.391 1.00 91.12 85 THR A N 1
ATOM 656 C CA . THR A 1 85 ? 11.693 -2.557 -17.811 1.00 91.12 85 THR A CA 1
ATOM 657 C C . THR A 1 85 ? 11.555 -1.558 -16.658 1.00 91.12 85 THR A C 1
ATOM 659 O O . THR A 1 85 ? 11.274 -1.978 -15.528 1.00 91.12 85 THR A O 1
ATOM 662 N N . PRO A 1 86 ? 11.750 -0.248 -16.901 1.00 92.81 86 PRO A N 1
ATOM 663 C CA . PRO A 1 86 ? 11.572 0.765 -15.867 1.00 92.81 86 PRO A CA 1
ATOM 664 C C . PRO A 1 86 ? 10.101 0.874 -15.457 1.00 92.81 86 PRO A C 1
ATOM 666 O O . PRO A 1 86 ? 9.183 0.549 -16.221 1.00 92.81 86 PRO A O 1
ATOM 669 N N . LEU A 1 87 ? 9.856 1.375 -14.246 1.00 94.38 87 LEU A N 1
ATOM 670 C CA . LEU A 1 87 ? 8.500 1.511 -13.723 1.00 94.38 87 LEU A CA 1
ATOM 671 C C . LEU A 1 87 ? 7.625 2.420 -14.600 1.00 94.38 87 LEU A C 1
ATOM 673 O O . LEU A 1 87 ? 6.425 2.164 -14.702 1.00 94.38 87 LEU A O 1
ATOM 677 N N . SER A 1 88 ? 8.200 3.438 -15.252 1.00 92.06 88 SER A N 1
ATOM 678 C CA . SER A 1 88 ? 7.480 4.327 -16.179 1.00 92.06 88 SER A CA 1
ATOM 679 C C . SER A 1 88 ? 6.783 3.553 -17.294 1.00 92.06 88 SER A C 1
ATOM 681 O O . SER A 1 88 ? 5.593 3.745 -17.541 1.00 92.06 88 SER A O 1
ATOM 683 N N . ASP A 1 89 ? 7.482 2.603 -17.901 1.00 92.25 89 ASP A N 1
ATOM 684 C CA . ASP A 1 89 ? 6.981 1.859 -19.056 1.00 92.25 89 ASP A CA 1
ATOM 685 C C . ASP A 1 89 ? 6.007 0.770 -18.594 1.00 92.25 89 ASP A C 1
ATOM 687 O O . ASP A 1 89 ? 4.948 0.553 -19.185 1.00 92.25 89 ASP A O 1
ATOM 691 N N . ILE A 1 90 ? 6.300 0.135 -17.455 1.00 91.88 90 ILE A N 1
ATOM 692 C CA . ILE A 1 90 ? 5.397 -0.845 -16.839 1.00 91.88 90 ILE A CA 1
ATOM 693 C C . ILE A 1 90 ? 4.073 -0.192 -16.454 1.00 91.88 90 ILE A C 1
ATOM 695 O O . ILE A 1 90 ? 3.013 -0.800 -16.634 1.00 91.88 90 ILE A O 1
ATOM 699 N N . SER A 1 91 ? 4.115 1.041 -15.952 1.00 93.94 91 SER A N 1
ATOM 700 C CA . SER A 1 91 ? 2.934 1.795 -15.537 1.00 93.94 91 SER A CA 1
ATOM 701 C C . SER A 1 91 ? 1.983 2.147 -16.687 1.00 93.94 91 SER A C 1
ATOM 703 O O . SER A 1 91 ? 0.797 2.375 -16.450 1.00 93.94 91 SER A O 1
ATOM 705 N N . ASP A 1 92 ? 2.441 2.098 -17.939 1.00 93.50 92 ASP A N 1
ATOM 706 C CA . ASP A 1 92 ? 1.563 2.261 -19.101 1.00 93.50 92 ASP A CA 1
ATOM 707 C C . ASP A 1 92 ? 0.743 0.985 -19.404 1.00 93.50 92 ASP A C 1
ATOM 709 O O . ASP A 1 92 ? -0.296 0.990 -20.074 1.00 93.50 92 ASP A O 1
ATOM 713 N N . THR A 1 93 ? 1.111 -0.145 -18.800 1.00 93.69 93 THR A N 1
ATOM 714 C CA . THR A 1 93 ? 0.351 -1.390 -18.928 1.00 93.69 93 THR A CA 1
ATOM 715 C C . THR A 1 93 ? -0.769 -1.491 -17.887 1.00 93.69 93 THR A C 1
ATOM 717 O O . THR A 1 93 ? -0.653 -1.051 -16.741 1.00 93.69 93 THR A O 1
ATOM 720 N N . ALA A 1 94 ? -1.869 -2.170 -18.236 1.00 91.88 94 ALA A N 1
ATOM 721 C CA . ALA A 1 94 ? -2.961 -2.425 -17.288 1.00 91.88 94 ALA A CA 1
ATOM 722 C C . ALA A 1 94 ? -2.504 -3.232 -16.054 1.00 91.88 94 ALA A C 1
ATOM 724 O O . ALA A 1 94 ? -2.982 -2.995 -14.943 1.00 91.88 94 ALA A O 1
ATOM 725 N N . LYS A 1 95 ? -1.563 -4.169 -16.242 1.00 91.44 95 LYS A N 1
ATOM 726 C CA . LYS A 1 95 ? -0.982 -4.964 -15.150 1.00 91.44 95 LYS A CA 1
ATOM 727 C C . LYS A 1 95 ? -0.119 -4.101 -14.228 1.00 91.44 95 LYS A C 1
ATOM 729 O O . LYS A 1 95 ? -0.261 -4.211 -13.014 1.00 91.44 95 LYS A O 1
ATOM 734 N N . GLY A 1 96 ? 0.714 -3.224 -14.787 1.00 92.38 96 GLY A N 1
ATOM 735 C CA . GLY A 1 96 ? 1.550 -2.306 -14.017 1.00 92.38 96 GLY A CA 1
ATOM 736 C C . GLY A 1 96 ? 0.740 -1.300 -13.208 1.00 92.38 96 GLY A C 1
ATOM 737 O O . GLY A 1 96 ? 0.977 -1.158 -12.011 1.00 92.38 96 GLY A O 1
ATOM 738 N N . ARG A 1 97 ? -0.305 -0.693 -13.791 1.00 93.62 97 ARG A N 1
ATOM 739 C CA . ARG A 1 97 ? -1.225 0.177 -13.028 1.00 93.62 97 ARG A CA 1
ATOM 740 C C . ARG A 1 97 ? -1.876 -0.549 -11.856 1.00 93.62 97 ARG A C 1
ATOM 742 O O . ARG A 1 97 ? -1.973 0.003 -10.761 1.00 93.62 97 ARG A O 1
ATOM 749 N N . LEU A 1 98 ? -2.302 -1.799 -12.060 1.00 93.12 98 LEU A N 1
ATOM 750 C CA . LEU A 1 98 ? -2.878 -2.608 -10.986 1.00 93.12 98 LEU A CA 1
ATOM 751 C C . LEU A 1 98 ? -1.844 -2.932 -9.897 1.00 93.12 98 LEU A C 1
ATOM 753 O O . LEU A 1 98 ? -2.179 -2.877 -8.713 1.00 93.12 98 LEU A O 1
ATOM 757 N N . LEU A 1 99 ? -0.600 -3.237 -10.281 1.00 94.88 99 LEU A N 1
ATOM 758 C CA . LEU A 1 99 ? 0.507 -3.454 -9.349 1.00 94.88 99 LEU A CA 1
ATOM 759 C C . LEU A 1 99 ? 0.760 -2.207 -8.496 1.00 94.88 99 LEU A C 1
ATOM 761 O O . LEU A 1 99 ? 0.761 -2.313 -7.270 1.00 94.88 99 LEU A O 1
ATOM 765 N N . ILE A 1 100 ? 0.898 -1.035 -9.120 1.00 96.06 100 ILE A N 1
ATOM 766 C CA . ILE A 1 100 ? 1.115 0.230 -8.407 1.00 96.06 100 ILE A CA 1
ATOM 767 C C . ILE A 1 100 ? -0.044 0.500 -7.449 1.00 96.06 100 ILE A C 1
ATOM 769 O O . ILE A 1 100 ? 0.182 0.735 -6.263 1.00 96.06 100 ILE A O 1
ATOM 773 N N . LYS A 1 101 ? -1.292 0.383 -7.919 1.00 95.12 101 LYS A N 1
ATOM 774 C CA . LYS A 1 101 ? -2.482 0.570 -7.078 1.00 95.12 101 LYS A CA 1
ATOM 775 C C . LYS A 1 101 ? -2.478 -0.367 -5.870 1.00 95.12 101 LYS A C 1
ATOM 777 O O . LYS A 1 101 ? -2.753 0.062 -4.750 1.00 95.12 101 LYS A O 1
ATOM 782 N N . ARG A 1 102 ? -2.121 -1.638 -6.076 1.00 95.31 102 ARG A N 1
ATOM 783 C CA . ARG A 1 102 ? -1.990 -2.623 -4.997 1.00 95.31 102 ARG A CA 1
ATOM 784 C C . ARG A 1 102 ? -0.879 -2.247 -4.016 1.00 95.31 102 ARG A C 1
ATOM 786 O O . ARG A 1 102 ? -1.076 -2.407 -2.814 1.00 95.31 102 ARG A O 1
ATOM 793 N N . MET A 1 103 ? 0.269 -1.760 -4.486 1.00 96.44 103 MET A N 1
ATOM 794 C CA . MET A 1 103 ? 1.362 -1.338 -3.604 1.00 96.44 103 MET A CA 1
ATOM 795 C C . MET A 1 103 ? 0.988 -0.094 -2.801 1.00 96.44 103 MET A C 1
ATOM 797 O O . MET A 1 103 ? 1.174 -0.080 -1.588 1.00 96.44 103 MET A O 1
ATOM 801 N N . VAL A 1 104 ? 0.377 0.916 -3.419 1.00 95.94 104 VAL A N 1
ATOM 802 C CA . VAL A 1 104 ? -0.107 2.106 -2.701 1.00 95.94 104 VAL A CA 1
ATOM 803 C C . VAL A 1 104 ? -1.075 1.695 -1.589 1.00 95.94 104 VAL A C 1
ATOM 805 O O . VAL A 1 104 ? -0.852 2.018 -0.421 1.00 95.94 104 VAL A O 1
ATOM 808 N N . HIS A 1 105 ? -2.063 0.861 -1.920 1.00 94.62 105 HIS A N 1
ATOM 809 C CA . HIS A 1 105 ? -3.048 0.362 -0.960 1.00 94.62 105 HIS A CA 1
ATOM 810 C C . HIS A 1 105 ? -2.414 -0.451 0.182 1.00 94.62 105 HIS A C 1
ATOM 812 O O . HIS A 1 105 ? -2.794 -0.302 1.346 1.00 94.62 105 HIS A O 1
ATOM 818 N N . LYS A 1 106 ? -1.386 -1.260 -0.111 1.00 95.12 106 LYS A N 1
ATOM 819 C CA . LYS A 1 106 ? -0.606 -1.993 0.902 1.00 95.12 106 LYS A CA 1
ATOM 820 C C . LYS A 1 106 ? -0.017 -1.043 1.947 1.00 95.12 106 LYS A C 1
ATOM 822 O O . LYS A 1 106 ? -0.117 -1.310 3.149 1.00 95.12 106 LYS A O 1
ATOM 827 N N . TYR A 1 107 ? 0.605 0.051 1.511 1.00 95.31 107 TYR A N 1
ATOM 828 C CA . TYR A 1 107 ? 1.237 1.002 2.423 1.00 95.31 107 TYR A CA 1
ATOM 829 C C . TYR A 1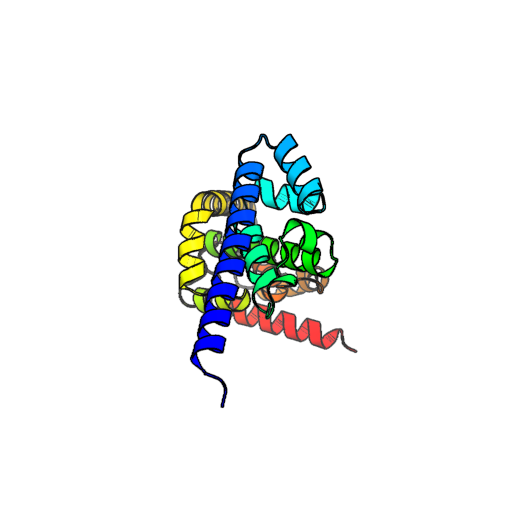 107 ? 0.223 1.869 3.178 1.00 95.31 107 TYR A C 1
ATOM 831 O O . TYR A 1 107 ? 0.456 2.186 4.346 1.00 95.31 107 TYR A O 1
ATOM 839 N N . GLU A 1 108 ? -0.934 2.173 2.590 1.00 93.62 108 GLU A N 1
ATOM 840 C CA . GLU A 1 108 ? -2.043 2.797 3.319 1.00 93.62 108 GLU A CA 1
ATOM 841 C C . GLU A 1 108 ? -2.537 1.916 4.472 1.00 93.62 108 GLU A C 1
ATOM 843 O O . GLU A 1 108 ? -2.680 2.393 5.600 1.00 93.62 108 GLU A O 1
ATOM 848 N N . ILE A 1 109 ? -2.718 0.614 4.225 1.00 92.81 109 ILE A N 1
ATOM 849 C CA . ILE A 1 109 ? -3.084 -0.348 5.272 1.00 92.81 109 ILE A CA 1
ATOM 850 C C . ILE A 1 109 ? -1.997 -0.416 6.347 1.00 92.81 109 ILE A C 1
ATOM 852 O O . ILE A 1 109 ? -2.316 -0.440 7.535 1.00 92.81 109 ILE A O 1
ATOM 856 N N . LEU A 1 110 ? -0.712 -0.413 5.975 1.00 92.50 110 LEU A N 1
ATOM 857 C CA . LEU A 1 110 ? 0.385 -0.381 6.951 1.00 92.50 110 LEU A CA 1
ATOM 858 C C . LEU A 1 110 ? 0.314 0.845 7.861 1.00 92.50 110 LEU A C 1
ATOM 860 O O . LEU A 1 110 ? 0.453 0.698 9.079 1.00 92.50 110 LEU A O 1
ATOM 864 N N . ILE A 1 111 ? 0.085 2.030 7.287 1.00 92.31 111 ILE A N 1
ATOM 865 C CA . ILE A 1 111 ? -0.084 3.273 8.046 1.00 92.31 111 ILE A CA 1
ATOM 866 C C . ILE A 1 111 ? -1.229 3.116 9.046 1.00 92.31 111 ILE A C 1
ATOM 868 O O . ILE A 1 111 ? -1.029 3.361 10.236 1.00 92.31 111 ILE A O 1
ATOM 872 N N . GLU A 1 112 ? -2.390 2.640 8.596 1.00 90.19 112 GLU A N 1
ATOM 873 C CA . GLU A 1 112 ? -3.572 2.444 9.439 1.00 90.19 112 GLU A CA 1
ATOM 874 C C . GLU A 1 112 ? -3.334 1.425 10.562 1.00 90.19 112 GLU A C 1
ATOM 876 O O . GLU A 1 112 ? -3.637 1.693 11.726 1.00 90.19 112 GLU A O 1
ATOM 881 N N . LEU A 1 113 ? -2.730 0.274 10.259 1.00 88.75 113 LEU A N 1
ATOM 882 C CA . LEU A 1 113 ? -2.421 -0.760 11.251 1.00 88.75 113 LEU A CA 1
ATOM 883 C C . LEU A 1 113 ? -1.456 -0.249 12.333 1.00 88.75 113 LEU A C 1
ATOM 885 O O . LEU A 1 113 ? -1.652 -0.512 13.527 1.00 88.75 113 LEU A O 1
ATOM 889 N N . PHE A 1 114 ? -0.428 0.513 11.941 1.00 89.06 114 PHE A N 1
ATOM 890 C CA . PHE A 1 114 ? 0.505 1.121 12.889 1.00 89.06 114 PHE A CA 1
ATOM 891 C C . PHE A 1 114 ? -0.112 2.273 13.678 1.00 89.06 114 PHE A C 1
ATOM 893 O O . PHE A 1 114 ? 0.137 2.387 14.886 1.00 89.06 114 PHE A O 1
ATOM 900 N N . ALA A 1 115 ? -0.920 3.111 13.031 1.00 88.94 115 ALA A N 1
ATOM 901 C CA . ALA A 1 115 ? -1.652 4.187 13.682 1.00 88.94 115 ALA A CA 1
ATOM 902 C C . ALA A 1 115 ? -2.569 3.616 14.764 1.00 88.94 115 ALA A C 1
ATOM 904 O O . ALA A 1 115 ? -2.572 4.129 15.883 1.00 88.94 115 ALA A O 1
ATOM 905 N N . ARG A 1 116 ? -3.224 2.483 14.472 1.00 84.75 116 ARG A N 1
ATOM 906 C CA . ARG A 1 116 ? -4.134 1.756 15.365 1.00 84.75 116 ARG A CA 1
ATOM 907 C C . ARG A 1 116 ? -3.449 0.929 16.455 1.00 84.75 116 ARG A C 1
ATOM 909 O O . ARG A 1 116 ? -4.141 0.328 17.270 1.00 84.75 116 ARG A O 1
ATOM 916 N N . LYS A 1 117 ? -2.114 0.863 16.498 1.00 80.31 117 LYS A N 1
ATOM 917 C CA . LYS A 1 117 ? -1.349 0.009 17.431 1.00 80.31 117 LYS A CA 1
ATOM 918 C C . LYS A 1 117 ? -1.982 -1.386 17.591 1.00 80.31 117 LYS A C 1
ATOM 920 O O . LYS A 1 117 ? -2.351 -1.783 18.700 1.00 80.31 117 LYS A O 1
ATOM 925 N N . ALA A 1 118 ? -2.162 -2.113 16.486 1.00 76.56 118 ALA A N 1
ATOM 926 C CA . ALA A 1 118 ? -2.625 -3.497 16.568 1.00 76.56 118 ALA A CA 1
ATOM 927 C C . ALA A 1 118 ? -1.732 -4.309 17.529 1.00 76.56 118 ALA A C 1
ATOM 929 O O . ALA A 1 118 ? -0.545 -4.007 17.715 1.00 76.56 118 ALA A O 1
ATOM 930 N N . SER A 1 119 ? -2.325 -5.295 18.205 1.00 78.06 119 SER A N 1
ATOM 931 C CA . SER A 1 119 ? -1.645 -6.030 19.276 1.00 78.06 119 SER A CA 1
ATOM 932 C C . SER A 1 119 ? -0.372 -6.723 18.776 1.00 78.06 119 SER A C 1
ATOM 934 O O . SER A 1 119 ? -0.249 -7.095 17.606 1.00 78.06 119 SER A O 1
ATOM 936 N N . ALA A 1 120 ? 0.594 -6.938 19.673 1.00 77.81 120 ALA A N 1
ATOM 937 C CA . ALA A 1 120 ? 1.845 -7.615 19.328 1.00 77.81 120 ALA A CA 1
ATOM 938 C C . ALA A 1 120 ? 1.629 -9.039 18.779 1.00 77.81 120 ALA A C 1
ATOM 940 O O . ALA A 1 120 ? 2.458 -9.516 18.005 1.00 77.81 120 ALA A O 1
ATOM 941 N N . THR A 1 121 ? 0.522 -9.688 19.151 1.00 82.06 121 THR A N 1
ATOM 942 C CA . THR A 1 121 ? 0.122 -11.015 18.671 1.00 82.06 121 THR A CA 1
ATOM 943 C C . THR A 1 121 ? -0.578 -10.963 17.313 1.00 82.06 121 THR A C 1
ATOM 945 O O . THR A 1 121 ? -0.345 -11.848 16.497 1.00 82.06 121 THR A O 1
ATOM 948 N N . ALA A 1 122 ? -1.369 -9.924 17.023 1.00 84.06 122 ALA A N 1
ATOM 949 C CA . ALA A 1 122 ? -2.021 -9.756 15.721 1.00 84.06 122 ALA A CA 1
ATOM 950 C C . ALA A 1 122 ? -1.055 -9.257 14.633 1.00 84.06 122 ALA A C 1
ATOM 952 O O . ALA A 1 122 ? -1.120 -9.716 13.496 1.00 84.06 122 ALA A O 1
ATOM 953 N N . ASN A 1 123 ? -0.119 -8.363 14.970 1.00 84.81 123 ASN A N 1
ATOM 954 C CA . ASN A 1 123 ? 0.782 -7.724 14.001 1.00 84.81 123 ASN A CA 1
ATOM 955 C C . ASN A 1 123 ? 1.501 -8.701 13.049 1.00 84.81 123 ASN A C 1
ATOM 957 O O . ASN A 1 123 ? 1.465 -8.460 11.845 1.00 84.81 123 ASN A O 1
ATOM 961 N N . PRO A 1 124 ? 2.134 -9.802 13.511 1.00 85.44 124 PRO A N 1
ATOM 962 C CA . PRO A 1 124 ? 2.789 -10.744 12.603 1.00 85.44 124 PRO A CA 1
ATOM 963 C C . PRO A 1 124 ? 1.834 -11.343 11.565 1.00 85.44 124 PRO A C 1
ATOM 965 O O . PRO A 1 124 ? 2.211 -11.501 10.407 1.00 85.44 124 PRO A O 1
ATOM 968 N N . PHE A 1 125 ? 0.604 -11.650 11.973 1.00 88.69 125 PHE A N 1
ATOM 969 C CA . PHE A 1 125 ? -0.418 -12.208 11.096 1.00 88.69 125 PHE A CA 1
ATOM 970 C C . PHE A 1 125 ? -0.942 -11.164 10.107 1.00 88.69 125 PHE A C 1
ATOM 972 O O . PHE A 1 125 ? -0.921 -11.403 8.902 1.00 88.69 125 PHE A O 1
ATOM 979 N N . LEU A 1 126 ? -1.307 -9.975 10.594 1.00 90.25 126 LEU A N 1
ATOM 980 C CA . LEU A 1 126 ? -1.806 -8.877 9.760 1.00 90.25 126 LEU A CA 1
ATOM 981 C C . LEU A 1 126 ? -0.756 -8.409 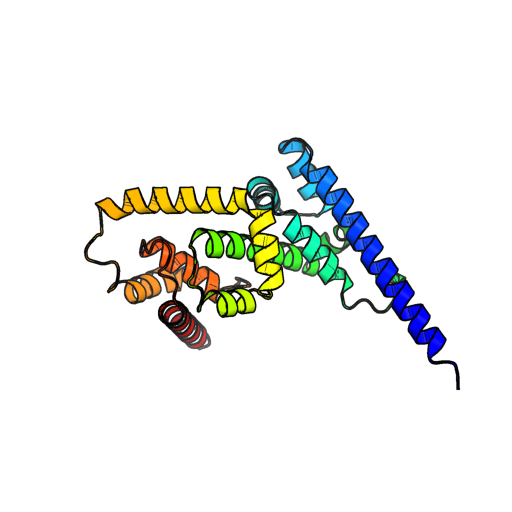8.740 1.00 90.25 126 LEU A C 1
ATOM 983 O O . LEU A 1 126 ? -1.088 -8.175 7.582 1.00 90.25 126 LEU A O 1
ATOM 987 N N . PHE A 1 127 ? 0.525 -8.347 9.124 1.00 90.94 127 PHE A N 1
ATOM 988 C CA . PHE A 1 127 ? 1.613 -8.030 8.191 1.00 90.94 127 PHE A CA 1
ATOM 989 C C . PHE A 1 127 ? 1.812 -9.121 7.143 1.00 90.94 127 PHE A C 1
ATOM 991 O O . PHE A 1 127 ? 1.996 -8.811 5.969 1.00 90.94 127 PHE A O 1
ATOM 998 N N . LYS A 1 128 ? 1.713 -10.397 7.526 1.00 90.62 128 LYS A N 1
ATOM 999 C CA . LYS A 1 128 ? 1.797 -11.493 6.557 1.00 90.62 128 LYS A CA 1
ATOM 1000 C C . LYS A 1 128 ? 0.676 -11.407 5.516 1.00 90.62 128 LYS A C 1
ATOM 1002 O O . LYS A 1 128 ? 0.931 -11.659 4.344 1.00 90.62 128 LYS A O 1
ATOM 1007 N N . MET A 1 129 ? -0.533 -11.008 5.915 1.00 88.94 129 MET A N 1
ATOM 1008 C CA . MET A 1 129 ? -1.680 -10.882 5.005 1.00 88.94 129 MET A CA 1
ATOM 1009 C C . MET A 1 129 ? -1.511 -9.807 3.926 1.00 88.94 129 MET A C 1
ATOM 1011 O O . MET A 1 129 ? -2.028 -9.972 2.827 1.00 88.94 129 MET A O 1
ATOM 1015 N N . ILE A 1 130 ? -0.764 -8.740 4.205 1.00 89.94 130 ILE A N 1
ATOM 1016 C CA . ILE A 1 130 ? -0.407 -7.721 3.202 1.00 89.94 130 ILE A CA 1
ATOM 1017 C C . ILE A 1 130 ? 0.893 -8.039 2.449 1.00 89.94 130 ILE A C 1
ATOM 1019 O O . ILE A 1 130 ? 1.411 -7.188 1.730 1.00 89.94 130 ILE A O 1
ATOM 1023 N N . GLY A 1 131 ? 1.471 -9.227 2.647 1.00 88.88 131 GLY A N 1
ATOM 1024 C CA . GLY A 1 131 ? 2.751 -9.597 2.044 1.00 88.88 131 GLY A CA 1
ATOM 1025 C C . GLY A 1 131 ? 3.946 -8.825 2.612 1.00 88.88 131 GLY A C 1
ATOM 1026 O O . GLY A 1 131 ? 4.907 -8.570 1.896 1.00 88.88 131 GLY A O 1
ATOM 1027 N N . SER A 1 132 ? 3.901 -8.414 3.883 1.00 90.06 132 SER A N 1
ATOM 1028 C CA . SER A 1 132 ? 5.019 -7.742 4.554 1.00 90.06 132 SER A CA 1
ATOM 1029 C C . SER A 1 132 ? 5.612 -8.602 5.669 1.00 90.06 132 SER A C 1
ATOM 1031 O O . SER A 1 132 ? 4.909 -9.169 6.509 1.00 90.06 132 SER A O 1
ATOM 1033 N N . SER A 1 133 ? 6.941 -8.671 5.721 1.00 88.38 133 SER A N 1
ATOM 1034 C CA . SER A 1 133 ? 7.644 -9.321 6.827 1.00 88.38 133 SER A CA 1
ATOM 1035 C C . SER A 1 133 ? 7.656 -8.429 8.074 1.00 88.38 133 SER A C 1
ATOM 1037 O O . SER A 1 133 ? 7.620 -7.202 7.986 1.00 88.38 133 SER A O 1
ATOM 1039 N N . LYS A 1 134 ? 7.818 -9.019 9.265 1.00 85.31 134 LYS A N 1
ATOM 1040 C CA . LYS A 1 134 ? 7.983 -8.248 10.514 1.00 85.31 134 LYS A CA 1
ATOM 1041 C C . LYS A 1 134 ? 9.164 -7.267 10.446 1.00 85.31 134 LYS A C 1
ATOM 1043 O O . LYS A 1 134 ? 9.076 -6.169 10.996 1.00 85.31 134 LYS A O 1
ATOM 1048 N N . ARG A 1 135 ? 10.265 -7.663 9.792 1.00 87.12 135 ARG A N 1
ATOM 1049 C CA . ARG A 1 135 ? 11.464 -6.826 9.628 1.00 87.12 135 ARG A CA 1
ATOM 1050 C C . ARG A 1 135 ? 11.164 -5.636 8.719 1.00 87.12 135 ARG A C 1
ATOM 1052 O O . ARG A 1 135 ? 11.419 -4.505 9.123 1.00 87.12 135 ARG A O 1
ATOM 1059 N N . THR A 1 136 ? 10.570 -5.899 7.557 1.00 86.50 136 THR A N 1
ATOM 1060 C CA . THR A 1 136 ? 10.168 -4.879 6.580 1.00 86.50 136 THR A CA 1
ATOM 1061 C C . THR A 1 136 ? 9.178 -3.906 7.205 1.00 86.50 136 THR A C 1
ATOM 1063 O O . THR A 1 136 ? 9.441 -2.711 7.232 1.00 86.50 136 THR A O 1
ATOM 1066 N N . SER A 1 137 ? 8.111 -4.404 7.839 1.00 87.69 137 SER A N 1
ATOM 1067 C CA . SER A 1 137 ? 7.118 -3.555 8.503 1.00 87.69 137 SER A CA 1
ATOM 1068 C C . SER A 1 137 ? 7.745 -2.652 9.570 1.00 87.69 137 SER A C 1
ATOM 1070 O O . SER A 1 137 ? 7.371 -1.489 9.685 1.00 87.69 137 SER A O 1
ATOM 1072 N N . LYS A 1 138 ? 8.727 -3.140 10.345 1.00 88.19 138 LYS A N 1
ATOM 1073 C CA . LYS A 1 138 ? 9.423 -2.312 11.344 1.00 88.19 138 LYS A CA 1
ATOM 1074 C C . LYS A 1 138 ? 10.255 -1.200 10.697 1.00 88.19 138 LYS A C 1
ATOM 1076 O O . LYS A 1 138 ? 10.256 -0.094 11.223 1.00 88.19 138 LYS A O 1
ATOM 1081 N N . ALA A 1 139 ? 10.942 -1.485 9.592 1.00 88.50 139 ALA A N 1
ATOM 1082 C CA . ALA A 1 139 ? 11.690 -0.474 8.846 1.00 88.50 139 ALA A CA 1
ATOM 1083 C C . ALA A 1 139 ? 10.746 0.580 8.245 1.00 88.50 139 ALA A C 1
ATOM 1085 O O . ALA A 1 139 ? 10.943 1.775 8.450 1.00 88.50 139 ALA A O 1
ATOM 1086 N N . VAL A 1 140 ? 9.658 0.129 7.612 1.00 87.88 140 VAL A N 1
ATOM 1087 C CA . VAL A 1 140 ? 8.617 0.992 7.037 1.00 87.88 140 VAL A CA 1
ATOM 1088 C C . VAL A 1 140 ? 7.976 1.881 8.100 1.00 87.88 140 VAL A C 1
ATOM 1090 O O . VAL A 1 140 ? 7.767 3.061 7.850 1.00 87.88 140 VAL A O 1
ATOM 1093 N N . LYS A 1 141 ? 7.726 1.364 9.312 1.00 90.06 141 LYS A N 1
ATOM 1094 C CA . LYS A 1 141 ? 7.203 2.164 10.431 1.00 90.06 141 LYS A CA 1
ATOM 1095 C C . LYS A 1 141 ? 8.076 3.383 10.732 1.00 90.06 141 LYS A C 1
ATOM 1097 O O . LYS A 1 141 ? 7.543 4.441 11.044 1.00 90.06 141 LYS A O 1
ATOM 1102 N N . THR A 1 142 ? 9.398 3.221 10.693 1.00 89.81 142 THR A N 1
ATOM 1103 C CA . THR A 1 142 ? 10.333 4.323 10.946 1.00 89.81 142 THR A CA 1
ATOM 1104 C C . THR A 1 142 ? 10.237 5.373 9.845 1.00 89.81 142 THR A C 1
ATOM 1106 O O . THR A 1 142 ? 10.161 6.557 10.151 1.00 89.81 142 THR A O 1
ATOM 1109 N N . ILE A 1 143 ? 10.187 4.939 8.583 1.00 89.38 143 ILE A N 1
ATOM 1110 C CA . ILE A 1 143 ? 10.130 5.837 7.422 1.00 89.38 143 ILE A CA 1
ATOM 1111 C C . ILE A 1 143 ? 8.791 6.589 7.375 1.00 89.38 143 ILE A C 1
ATOM 1113 O O . ILE A 1 143 ? 8.773 7.804 7.231 1.00 89.38 143 ILE A O 1
ATOM 1117 N N . LEU A 1 144 ? 7.675 5.887 7.586 1.00 91.94 144 LEU A N 1
ATOM 1118 C CA . LEU A 1 144 ? 6.318 6.446 7.542 1.00 91.94 144 LEU A CA 1
ATOM 1119 C C . LEU A 1 144 ? 5.838 6.996 8.893 1.00 91.94 144 LEU A C 1
ATOM 1121 O O . LEU A 1 144 ? 4.638 7.186 9.101 1.00 91.94 144 LEU A O 1
ATOM 1125 N N . SER A 1 145 ? 6.748 7.224 9.847 1.00 93.00 145 SER A N 1
ATOM 1126 C CA . SER A 1 145 ? 6.383 7.702 11.184 1.00 93.00 145 SER A CA 1
ATOM 1127 C C . SER A 1 145 ? 5.535 8.984 11.148 1.00 93.00 145 SER A C 1
ATOM 1129 O O . SER A 1 145 ? 4.542 9.024 11.876 1.00 93.00 145 SER A O 1
ATOM 1131 N N . PRO A 1 146 ? 5.838 10.005 10.317 1.00 93.12 146 PRO A N 1
ATOM 1132 C CA . PRO A 1 146 ? 5.005 11.207 10.237 1.00 93.12 146 PRO A CA 1
ATOM 1133 C C . PRO A 1 146 ? 3.562 10.905 9.807 1.00 93.12 146 PRO A C 1
ATOM 1135 O O . PRO A 1 146 ? 2.607 11.347 10.442 1.00 93.12 146 PRO A O 1
ATOM 1138 N N . GLN A 1 147 ? 3.391 10.083 8.773 1.00 93.75 147 GLN A N 1
ATOM 1139 C CA . GLN A 1 147 ? 2.093 9.711 8.207 1.00 93.75 147 GLN A CA 1
ATOM 1140 C C . GLN A 1 147 ? 1.274 8.875 9.195 1.00 93.75 147 GLN A C 1
ATOM 1142 O O . GLN A 1 147 ? 0.063 9.063 9.333 1.00 93.75 147 GLN A O 1
ATOM 1147 N N . ILE A 1 148 ? 1.946 7.989 9.933 1.00 92.31 148 ILE A N 1
ATOM 1148 C CA . ILE A 1 148 ? 1.353 7.206 11.018 1.00 92.31 148 ILE A CA 1
ATOM 1149 C C . ILE A 1 148 ? 0.826 8.121 12.128 1.00 92.31 148 ILE A C 1
ATOM 1151 O O . ILE A 1 148 ? -0.271 7.880 12.630 1.00 92.31 148 ILE A O 1
ATOM 1155 N N . GLU A 1 149 ? 1.554 9.171 12.515 1.00 91.81 149 GLU A N 1
ATOM 1156 C CA . GLU A 1 149 ? 1.076 10.115 13.533 1.00 91.81 149 GLU A CA 1
ATOM 1157 C C . GLU A 1 149 ? -0.073 11.001 13.027 1.00 91.81 149 GLU A C 1
ATOM 1159 O O . GLU A 1 149 ? -1.006 11.283 13.785 1.00 91.81 149 GLU A O 1
ATOM 1164 N N . ILE A 1 150 ? -0.077 11.377 11.742 1.00 91.31 150 ILE A N 1
ATOM 1165 C CA . ILE A 1 150 ? -1.210 12.079 11.115 1.00 91.31 150 ILE A CA 1
ATOM 1166 C C . ILE A 1 150 ? -2.464 11.198 11.153 1.00 91.31 150 ILE A C 1
ATOM 1168 O O . ILE A 1 150 ? -3.511 11.641 11.631 1.00 91.31 150 ILE A O 1
ATOM 1172 N N . SER A 1 151 ? -2.367 9.943 10.697 1.00 90.06 151 SER A N 1
ATOM 1173 C CA . SER A 1 151 ? -3.486 8.990 10.754 1.00 90.06 151 SER A CA 1
ATOM 1174 C C . SER A 1 151 ? -3.929 8.763 12.203 1.00 90.06 151 SER A C 1
ATOM 1176 O O . SER A 1 151 ? -5.113 8.885 12.518 1.00 90.06 151 SER A O 1
ATOM 1178 N N . ARG A 1 152 ? -2.988 8.575 13.137 1.00 88.50 152 ARG A N 1
ATOM 1179 C CA . ARG A 1 152 ? -3.304 8.419 14.563 1.00 88.50 152 ARG A CA 1
ATOM 1180 C C . ARG A 1 152 ? -4.061 9.621 15.123 1.00 88.50 152 ARG A C 1
ATOM 1182 O O . ARG A 1 152 ? -5.011 9.432 15.882 1.00 88.50 152 ARG A O 1
ATOM 1189 N N . SER A 1 153 ? -3.664 10.834 14.755 1.00 88.62 153 SER A N 1
ATOM 1190 C CA . SER A 1 153 ? -4.331 12.065 15.183 1.00 88.62 153 SER A CA 1
ATOM 1191 C C . SER A 1 153 ? -5.751 12.147 14.624 1.00 88.62 153 SER A C 1
ATOM 1193 O O . SER A 1 153 ? -6.684 12.390 15.387 1.00 88.62 153 SER A O 1
ATOM 1195 N N . LYS A 1 154 ? -5.947 11.840 13.333 1.00 86.38 154 LYS A N 1
ATOM 1196 C CA . LYS A 1 154 ? -7.281 11.746 12.709 1.00 86.38 154 LYS A CA 1
ATOM 1197 C C . LYS A 1 154 ? -8.170 10.730 13.434 1.00 86.38 154 LYS A C 1
ATOM 1199 O O . LYS A 1 154 ? -9.291 11.058 13.821 1.00 86.38 154 LYS A O 1
ATOM 1204 N N . ILE A 1 155 ? -7.648 9.531 13.699 1.00 83.00 155 ILE A N 1
ATOM 1205 C CA . ILE A 1 155 ? -8.346 8.476 14.448 1.00 83.00 155 ILE A CA 1
ATOM 1206 C C . ILE A 1 155 ? -8.696 8.951 15.866 1.00 83.00 155 ILE A C 1
ATOM 1208 O O . ILE A 1 155 ? -9.812 8.728 16.330 1.00 83.00 155 ILE A O 1
ATOM 1212 N N . SER A 1 156 ? -7.779 9.634 16.555 1.00 80.31 156 SER A N 1
ATOM 1213 C CA . SER A 1 156 ? -8.000 10.166 17.907 1.00 80.31 156 SER A CA 1
ATOM 1214 C C . SER A 1 156 ? -9.079 11.256 17.943 1.00 80.31 156 SER A C 1
ATOM 1216 O O . SER A 1 156 ? -9.908 11.286 18.857 1.00 80.31 156 SER A O 1
ATOM 1218 N N . THR A 1 157 ? -9.114 12.136 16.943 1.00 78.81 157 THR A N 1
ATOM 1219 C CA . THR A 1 157 ? -10.151 13.168 16.802 1.00 78.81 157 THR A CA 1
ATOM 1220 C C . THR A 1 157 ? -11.514 12.539 16.526 1.00 78.81 157 THR A C 1
ATOM 1222 O O . THR A 1 157 ? -12.478 12.819 17.240 1.00 78.81 157 THR A O 1
ATOM 1225 N N . ASN A 1 158 ? -11.588 11.618 15.560 1.00 73.69 158 ASN A N 1
ATOM 1226 C CA . ASN A 1 158 ? -12.808 10.867 15.255 1.00 73.69 158 ASN A CA 1
ATOM 1227 C C . ASN A 1 158 ? -13.311 10.110 16.484 1.00 73.69 158 ASN A C 1
ATOM 1229 O O . ASN A 1 158 ? -14.501 10.138 16.799 1.00 73.69 158 ASN A O 1
ATOM 1233 N N . TYR A 1 159 ? -12.391 9.489 17.224 1.00 70.25 159 TYR A N 1
ATOM 1234 C CA . TYR A 1 159 ? -12.704 8.847 18.486 1.00 70.25 159 TYR A CA 1
ATOM 1235 C C . TYR A 1 159 ? -13.296 9.837 19.479 1.00 70.25 159 TYR A C 1
ATOM 1237 O O . TYR A 1 159 ? -14.361 9.561 20.005 1.00 70.25 159 TYR A O 1
ATOM 1245 N N . THR A 1 160 ? -12.667 10.984 19.730 1.00 69.75 160 THR A N 1
ATOM 1246 C CA . THR A 1 160 ? -13.164 11.967 20.708 1.00 69.75 160 THR A CA 1
ATOM 1247 C C . THR A 1 160 ? -14.589 12.418 20.373 1.00 69.75 160 THR A C 1
ATOM 1249 O O . THR A 1 160 ? -15.461 12.401 21.243 1.00 69.75 160 THR A O 1
ATOM 1252 N N . ASN A 1 161 ? -14.858 12.684 19.093 1.00 66.00 161 ASN A N 1
ATOM 1253 C CA . ASN A 1 161 ? -16.181 13.064 18.594 1.00 66.00 161 ASN A CA 1
ATOM 1254 C C . ASN A 1 161 ? -17.229 11.946 18.765 1.00 66.00 161 ASN A C 1
ATOM 1256 O O . ASN A 1 161 ? -18.377 12.211 19.129 1.00 66.00 161 ASN A O 1
ATOM 1260 N N . ASN A 1 162 ? -16.838 10.685 18.558 1.00 62.62 162 ASN A N 1
ATOM 1261 C CA . ASN A 1 162 ? -17.714 9.516 18.709 1.00 62.62 162 ASN A CA 1
ATOM 1262 C C . ASN A 1 162 ? -17.833 9.027 20.166 1.00 62.62 162 ASN A C 1
ATOM 1264 O O . ASN A 1 162 ? -18.844 8.437 20.561 1.00 62.62 162 ASN A O 1
ATOM 1268 N N . ASN A 1 163 ? -16.825 9.299 20.999 1.00 55.25 163 ASN A N 1
ATOM 1269 C CA . ASN A 1 163 ? -16.729 8.843 22.381 1.00 55.25 163 ASN A CA 1
ATOM 1270 C C . ASN A 1 163 ? -17.782 9.516 23.273 1.00 55.25 163 ASN A C 1
ATOM 1272 O O . ASN A 1 163 ? -18.256 8.900 24.227 1.00 55.25 163 ASN A O 1
ATOM 1276 N N . ILE A 1 164 ? -18.202 10.726 22.894 1.00 51.28 164 ILE A N 1
ATOM 1277 C CA . ILE A 1 164 ? -19.290 11.490 23.516 1.00 51.28 164 ILE A CA 1
ATOM 1278 C C . ILE A 1 164 ? -20.664 10.833 23.273 1.00 51.28 164 ILE A C 1
ATOM 1280 O O . ILE A 1 164 ? -21.561 10.983 24.096 1.00 51.28 164 ILE A O 1
ATOM 1284 N N . LYS A 1 165 ? -20.841 10.057 22.191 1.00 52.75 165 LYS A N 1
ATOM 1285 C CA . LYS A 1 165 ? -22.163 9.556 21.766 1.00 52.75 165 LYS A CA 1
ATOM 1286 C C . LYS A 1 165 ? -22.455 8.093 22.122 1.00 52.75 165 LYS A C 1
ATOM 1288 O O . LYS A 1 165 ? -23.615 7.732 22.270 1.00 52.75 165 LYS A O 1
ATOM 1293 N N . VAL A 1 166 ? -21.443 7.223 22.233 1.00 54.38 166 VAL A N 1
ATOM 1294 C CA . VAL A 1 166 ? -21.676 5.759 22.189 1.00 54.38 166 VAL A CA 1
ATOM 1295 C C . VAL A 1 166 ? -20.784 4.992 23.173 1.00 54.38 166 VAL A C 1
ATOM 1297 O O . VAL A 1 166 ? -19.918 4.213 22.778 1.00 54.38 166 VAL A O 1
ATOM 1300 N N . LYS A 1 167 ? -20.916 5.238 24.482 1.00 53.00 167 LYS A N 1
ATOM 1301 C CA . LYS A 1 167 ? -20.066 4.589 25.508 1.00 53.00 167 LYS A CA 1
ATOM 1302 C C . LYS A 1 167 ? -20.484 3.142 25.826 1.00 53.00 167 LYS A C 1
ATOM 1304 O O . LYS A 1 167 ? -19.629 2.330 26.157 1.00 53.00 167 LYS A O 1
ATOM 1309 N N . GLN A 1 168 ? -21.768 2.807 25.674 1.00 51.53 168 GLN A N 1
ATOM 1310 C CA . GLN A 1 168 ? -22.344 1.529 26.127 1.00 51.53 168 GLN A CA 1
ATOM 1311 C C . GLN A 1 168 ? -22.356 0.403 25.069 1.00 51.53 168 GLN A C 1
ATOM 1313 O O . GLN A 1 168 ? -22.542 -0.752 25.427 1.00 51.53 168 GLN A O 1
ATOM 1318 N N . PHE A 1 169 ? -22.098 0.688 23.785 1.00 54.66 169 PHE A N 1
ATOM 1319 C CA . PHE A 1 169 ? -22.313 -0.288 22.698 1.00 54.66 169 PHE A CA 1
ATOM 1320 C C . PHE A 1 169 ? -21.041 -0.891 22.063 1.00 54.66 169 PHE A C 1
ATOM 1322 O O . PHE A 1 169 ? -21.137 -1.709 21.159 1.00 54.66 169 PHE A O 1
ATOM 1329 N N . ARG A 1 170 ? -19.825 -0.526 22.485 1.00 55.72 170 ARG A N 1
ATOM 1330 C CA . ARG A 1 170 ? -18.616 -0.760 21.654 1.00 55.72 170 ARG A CA 1
ATOM 1331 C C . ARG A 1 170 ? -18.117 -2.202 21.549 1.00 55.72 170 ARG A C 1
ATOM 1333 O O . ARG A 1 170 ? -17.405 -2.514 20.600 1.00 55.72 170 ARG A O 1
ATOM 1340 N N . LEU A 1 171 ? -18.436 -3.058 22.519 1.00 50.72 171 LEU A N 1
ATOM 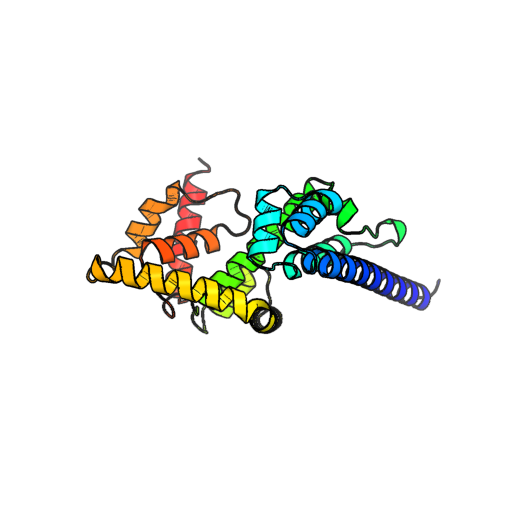1341 C CA . LEU A 1 171 ? -18.013 -4.467 22.514 1.00 50.72 171 LEU A CA 1
ATOM 1342 C C . LEU A 1 171 ? -19.079 -5.390 21.913 1.00 50.72 171 LEU A C 1
ATOM 1344 O O . LEU A 1 171 ? -18.733 -6.288 21.157 1.00 50.72 171 LEU A O 1
ATOM 1348 N N . ALA A 1 172 ? -20.363 -5.130 22.178 1.00 54.28 172 ALA A N 1
ATOM 1349 C CA . ALA A 1 172 ? -21.473 -5.932 21.654 1.00 54.28 172 ALA A CA 1
ATOM 1350 C C . ALA A 1 172 ? -21.772 -5.678 20.162 1.00 54.28 172 ALA A C 1
ATOM 1352 O O . ALA A 1 172 ? -22.456 -6.472 19.530 1.00 54.28 172 ALA A O 1
ATOM 1353 N N . LYS A 1 173 ? -21.267 -4.579 19.586 1.00 62.16 173 LYS A N 1
ATOM 1354 C CA . LYS A 1 173 ? -21.683 -4.097 18.262 1.00 62.16 173 LYS A CA 1
ATOM 1355 C C . LYS A 1 173 ? -20.702 -4.407 17.135 1.00 62.16 173 LYS A C 1
ATOM 1357 O O . LYS A 1 173 ? -20.935 -3.947 16.033 1.00 62.16 173 LYS A O 1
ATOM 1362 N N . LEU A 1 174 ? -19.610 -5.143 17.359 1.00 66.12 174 LEU A N 1
ATOM 1363 C CA . LEU A 1 174 ? -18.657 -5.467 16.281 1.00 66.12 174 LEU A CA 1
ATOM 1364 C C . LEU A 1 174 ? -19.305 -6.298 15.166 1.00 66.12 174 LEU A C 1
ATOM 1366 O O . LEU A 1 174 ? -19.193 -5.933 14.002 1.00 66.12 174 LEU A O 1
ATOM 1370 N N . GLU A 1 175 ? -20.020 -7.361 15.530 1.00 64.38 175 GLU A N 1
ATOM 1371 C CA . GLU A 1 175 ? -20.736 -8.230 14.586 1.00 64.38 175 GLU A CA 1
ATOM 1372 C C . GLU A 1 175 ? -21.909 -7.474 13.934 1.00 64.38 175 GLU A C 1
ATOM 1374 O O . GLU A 1 175 ? -22.035 -7.469 12.715 1.00 64.38 175 GLU A O 1
ATOM 1379 N N . GLU A 1 176 ? -22.686 -6.705 14.710 1.00 69.62 176 GLU A N 1
ATOM 1380 C CA . GLU A 1 176 ? -23.752 -5.837 14.173 1.00 69.62 176 GLU A CA 1
ATOM 1381 C C . GLU A 1 176 ? -23.200 -4.750 13.225 1.00 69.62 176 GLU A C 1
ATOM 1383 O O . GLU A 1 176 ? -23.841 -4.382 12.243 1.00 69.62 176 GLU A O 1
ATOM 1388 N N . THR A 1 177 ? -22.010 -4.216 13.512 1.00 74.44 177 THR A N 1
ATOM 1389 C CA . THR A 1 177 ? -21.342 -3.216 12.666 1.00 74.44 177 THR A CA 1
ATOM 1390 C C . THR A 1 177 ? -20.826 -3.879 11.403 1.00 74.44 177 THR A C 1
ATOM 1392 O O . THR A 1 177 ? -21.034 -3.328 10.329 1.00 74.44 177 THR A O 1
ATOM 1395 N N . PHE A 1 178 ? -20.226 -5.071 11.506 1.00 73.00 178 PHE A N 1
ATOM 1396 C CA . PHE A 1 178 ? -19.832 -5.843 10.336 1.00 73.00 178 PHE A CA 1
ATOM 1397 C C . PHE A 1 178 ? -21.028 -6.100 9.421 1.00 73.00 178 PHE A C 1
ATOM 1399 O O . PHE A 1 178 ? -20.954 -5.750 8.252 1.00 73.00 178 PHE A O 1
ATOM 1406 N N . GLU A 1 179 ? -22.148 -6.610 9.939 1.00 74.31 179 GLU A N 1
ATOM 1407 C CA . GLU A 1 179 ? -23.353 -6.852 9.134 1.00 74.31 179 GLU A CA 1
ATOM 1408 C C . GLU A 1 179 ? -23.848 -5.584 8.423 1.00 74.31 179 GLU A C 1
ATOM 1410 O O . GLU A 1 179 ? -24.216 -5.637 7.253 1.00 74.31 179 GLU A O 1
ATOM 1415 N N . LYS A 1 180 ? -23.772 -4.414 9.071 1.00 77.62 180 LYS A N 1
ATOM 1416 C CA . LYS A 1 180 ? -24.132 -3.127 8.446 1.00 77.62 180 LYS A CA 1
ATOM 1417 C C . LYS A 1 180 ? -23.183 -2.685 7.339 1.00 77.62 180 LYS A C 1
ATOM 1419 O O . LYS A 1 180 ? -23.614 -2.000 6.409 1.00 77.62 180 LYS A O 1
ATOM 1424 N N . ILE A 1 181 ? -21.896 -2.999 7.457 1.00 75.25 181 ILE A N 1
ATOM 1425 C CA . ILE A 1 181 ? -20.892 -2.580 6.474 1.00 75.25 181 ILE A CA 1
ATOM 1426 C C . ILE A 1 181 ? -20.586 -3.652 5.435 1.00 75.25 181 ILE A C 1
ATOM 1428 O O . ILE A 1 181 ? -19.959 -3.328 4.429 1.00 75.25 181 ILE A O 1
ATOM 1432 N N . ALA A 1 182 ? -21.013 -4.897 5.651 1.00 74.38 182 ALA A N 1
ATOM 1433 C CA . ALA A 1 182 ? -20.702 -6.046 4.807 1.00 74.38 182 ALA A CA 1
ATOM 1434 C C . ALA A 1 182 ? -21.111 -5.809 3.346 1.00 74.38 182 ALA A C 1
ATOM 1436 O O . ALA A 1 182 ? -20.376 -6.162 2.421 1.00 74.38 182 ALA A O 1
ATOM 1437 N N . ASP A 1 183 ? -22.233 -5.121 3.135 1.00 74.06 183 ASP A N 1
ATOM 1438 C CA . ASP A 1 183 ? -22.732 -4.772 1.801 1.00 74.06 183 ASP A CA 1
ATOM 1439 C C . ASP A 1 183 ? -21.960 -3.625 1.132 1.00 74.06 183 ASP A C 1
ATOM 1441 O O . ASP A 1 183 ? -22.051 -3.441 -0.079 1.00 74.06 183 ASP A O 1
ATOM 1445 N N . LYS A 1 184 ? -21.158 -2.882 1.901 1.00 77.75 184 LYS A N 1
ATOM 1446 C CA . LYS A 1 184 ? -20.313 -1.770 1.436 1.00 77.75 184 LYS A CA 1
ATOM 1447 C C . LYS A 1 184 ? -18.847 -2.165 1.244 1.00 77.75 184 LYS A C 1
ATOM 1449 O O . LYS A 1 184 ? -18.027 -1.303 0.911 1.00 77.75 184 LYS A O 1
ATOM 1454 N N . ILE A 1 185 ? -18.491 -3.421 1.515 1.00 77.69 185 ILE A N 1
ATOM 1455 C CA . ILE A 1 185 ? -17.132 -3.928 1.309 1.00 77.69 185 ILE A CA 1
ATOM 1456 C C . ILE A 1 185 ? -16.852 -3.976 -0.193 1.00 77.69 185 ILE A C 1
ATOM 1458 O O . ILE A 1 185 ? -17.646 -4.511 -0.969 1.00 77.69 185 ILE A O 1
ATOM 1462 N N . ASP A 1 186 ? -15.707 -3.428 -0.594 1.00 80.81 186 ASP A N 1
ATOM 1463 C CA . ASP A 1 186 ? -15.237 -3.529 -1.968 1.00 80.81 186 ASP A CA 1
ATOM 1464 C C . ASP A 1 186 ? -14.672 -4.931 -2.229 1.00 80.81 186 ASP A C 1
ATOM 1466 O O . ASP A 1 186 ? -13.556 -5.261 -1.827 1.00 80.81 186 ASP A O 1
ATOM 1470 N N . HIS A 1 187 ? -15.451 -5.757 -2.930 1.00 79.69 187 HIS A N 1
ATOM 1471 C CA . HIS A 1 187 ? -15.063 -7.121 -3.307 1.00 79.69 187 HIS A CA 1
ATOM 1472 C C . HIS A 1 187 ? -13.913 -7.169 -4.321 1.00 79.69 187 HIS A C 1
ATOM 1474 O O . HIS A 1 187 ? -13.344 -8.233 -4.544 1.00 79.69 187 HIS A O 1
ATOM 1480 N N . LYS A 1 188 ? -13.553 -6.032 -4.932 1.00 82.62 188 LYS A N 1
ATOM 1481 C CA . LYS A 1 188 ? -12.419 -5.916 -5.860 1.00 82.62 188 LYS A CA 1
ATOM 1482 C C . LYS A 1 188 ? -11.123 -5.499 -5.160 1.00 82.62 188 LYS A C 1
ATOM 1484 O O . LYS A 1 188 ? -10.083 -5.407 -5.812 1.00 82.62 188 LYS A O 1
ATOM 1489 N N . SER A 1 189 ? -11.169 -5.256 -3.850 1.00 85.44 189 SER A N 1
ATOM 1490 C CA . SER A 1 189 ? -9.995 -4.905 -3.059 1.00 85.44 189 SER A CA 1
ATOM 1491 C C . SER A 1 189 ? -8.954 -6.028 -3.054 1.00 85.44 189 SER A C 1
ATOM 1493 O O . SER A 1 189 ? -9.263 -7.195 -2.805 1.00 85.44 189 SER A O 1
ATOM 1495 N N . SER A 1 190 ? -7.682 -5.652 -3.224 1.00 87.44 190 SER A N 1
ATOM 1496 C CA . SER A 1 190 ? -6.545 -6.572 -3.074 1.00 87.44 190 SER A CA 1
ATOM 1497 C C . SER A 1 190 ? -6.352 -7.063 -1.634 1.00 87.44 190 SER A C 1
ATOM 1499 O O . SER A 1 190 ? -5.676 -8.066 -1.410 1.00 87.44 190 SER A O 1
ATOM 1501 N N . PHE A 1 191 ? -6.940 -6.370 -0.656 1.00 91.94 191 PHE A N 1
ATOM 1502 C CA . PHE A 1 191 ? -6.785 -6.632 0.773 1.00 91.94 191 PHE A CA 1
ATOM 1503 C C . PHE A 1 191 ? -8.137 -6.604 1.501 1.00 91.94 191 PHE A C 1
ATOM 1505 O O . PHE A 1 191 ? -8.239 -6.115 2.626 1.00 91.94 191 PHE A O 1
ATOM 1512 N N . ILE A 1 192 ? -9.171 -7.177 0.874 1.00 90.25 192 ILE A N 1
ATOM 1513 C CA . ILE A 1 192 ? -10.579 -7.117 1.307 1.00 90.25 192 ILE A CA 1
ATOM 1514 C C . ILE A 1 192 ? -10.798 -7.357 2.809 1.00 90.25 192 ILE A C 1
ATOM 1516 O O . ILE A 1 192 ? -11.521 -6.613 3.468 1.00 90.25 192 ILE A O 1
ATOM 1520 N N . LYS A 1 193 ? -10.135 -8.369 3.379 1.00 89.81 193 LYS A N 1
ATOM 1521 C CA . LYS A 1 193 ? -10.237 -8.715 4.803 1.00 89.81 193 LYS A CA 1
ATOM 1522 C C . LYS A 1 193 ? -9.739 -7.586 5.706 1.00 89.81 193 LYS A C 1
ATOM 1524 O O . LYS A 1 193 ? -10.362 -7.277 6.717 1.00 89.81 193 LYS A O 1
ATOM 1529 N N . LEU A 1 194 ? -8.624 -6.963 5.341 1.00 90.50 194 LEU A N 1
ATOM 1530 C CA . LEU A 1 194 ? -8.009 -5.896 6.125 1.00 90.50 194 LEU A CA 1
ATOM 1531 C C . LEU A 1 194 ? -8.757 -4.577 5.966 1.00 90.50 194 LEU A C 1
ATOM 1533 O O . LEU A 1 194 ? -8.921 -3.868 6.954 1.00 90.50 194 LEU A O 1
ATOM 1537 N N . ASP A 1 195 ? -9.289 -4.297 4.778 1.00 89.44 195 ASP A N 1
ATOM 1538 C CA . ASP A 1 195 ? -10.197 -3.166 4.589 1.00 89.44 195 ASP A CA 1
ATOM 1539 C C . ASP A 1 195 ? -11.457 -3.322 5.436 1.00 89.44 195 ASP A C 1
ATOM 1541 O O . ASP A 1 195 ? -11.878 -2.373 6.097 1.00 89.44 195 ASP A O 1
ATOM 1545 N N . ALA A 1 196 ? -12.042 -4.523 5.465 1.00 87.19 196 ALA A N 1
ATOM 1546 C CA . ALA A 1 196 ? -13.182 -4.818 6.323 1.00 87.19 196 ALA A CA 1
ATOM 1547 C C . ALA A 1 196 ? -12.827 -4.599 7.799 1.00 87.19 196 ALA A C 1
ATOM 1549 O O . ALA A 1 196 ? -13.559 -3.913 8.503 1.00 87.19 196 ALA A O 1
ATOM 1550 N N . LEU A 1 197 ? -11.675 -5.099 8.256 1.00 87.38 197 LEU A N 1
ATOM 1551 C CA . LEU A 1 197 ? -11.190 -4.880 9.620 1.00 87.38 197 LEU A CA 1
ATOM 1552 C C . LEU A 1 197 ? -11.029 -3.392 9.958 1.00 87.38 197 LEU A C 1
ATOM 1554 O O . LEU A 1 197 ? -11.488 -2.961 11.015 1.00 87.38 197 LEU A O 1
ATOM 1558 N N . ILE A 1 198 ? -10.406 -2.605 9.076 1.00 87.00 198 ILE A N 1
ATOM 1559 C CA . ILE A 1 198 ? -10.211 -1.162 9.274 1.00 87.00 198 ILE A CA 1
ATOM 1560 C C . ILE A 1 198 ? -11.564 -0.444 9.325 1.00 87.00 198 ILE A C 1
ATOM 1562 O O . ILE A 1 198 ? -11.811 0.316 10.261 1.00 87.00 198 ILE A O 1
ATOM 1566 N N . ARG A 1 199 ? -12.477 -0.747 8.395 1.00 84.38 199 ARG A N 1
ATOM 1567 C CA . ARG A 1 199 ? -13.820 -0.147 8.353 1.00 84.38 199 ARG A CA 1
ATOM 1568 C C . ARG A 1 199 ? -14.671 -0.521 9.562 1.00 84.38 199 ARG A C 1
ATOM 1570 O O . ARG A 1 199 ? -15.309 0.355 10.140 1.00 84.38 199 ARG A O 1
ATOM 1577 N N . VAL A 1 200 ? -14.655 -1.789 9.989 1.00 81.06 200 VAL A N 1
ATOM 1578 C CA . VAL A 1 200 ? -15.322 -2.208 11.232 1.00 81.06 200 VAL A CA 1
ATOM 1579 C C . VAL A 1 200 ? -14.732 -1.439 12.408 1.00 81.06 200 VAL A C 1
ATOM 1581 O O . VAL A 1 200 ? -15.485 -0.939 13.241 1.00 81.06 200 VAL A O 1
ATOM 1584 N N . ALA A 1 201 ? -13.405 -1.317 12.492 1.00 79.12 201 ALA A N 1
ATOM 1585 C CA . ALA A 1 201 ? -12.750 -0.590 13.576 1.00 79.12 201 ALA A CA 1
ATOM 1586 C C . ALA A 1 201 ? -13.148 0.898 13.600 1.00 79.12 201 ALA A C 1
ATOM 1588 O O . ALA A 1 201 ? -13.386 1.444 14.679 1.00 79.12 201 ALA A O 1
ATOM 1589 N N . ASP A 1 202 ? -13.276 1.528 12.430 1.00 77.88 202 ASP A N 1
ATOM 1590 C CA . ASP A 1 202 ? -13.734 2.912 12.291 1.00 77.88 202 ASP A CA 1
ATOM 1591 C C . ASP A 1 202 ? -15.182 3.106 12.726 1.00 77.88 202 ASP A C 1
ATOM 1593 O O . ASP A 1 202 ? -15.457 3.932 13.601 1.00 77.88 202 ASP A O 1
ATOM 1597 N N . GLU A 1 203 ? -16.108 2.327 12.169 1.00 76.00 203 GLU A N 1
ATOM 1598 C CA . GLU A 1 203 ? -17.537 2.491 12.449 1.00 76.00 203 GLU A CA 1
ATOM 1599 C C . GLU A 1 203 ? -17.919 2.051 13.870 1.00 76.00 203 GLU A C 1
ATOM 1601 O O . GLU A 1 203 ? -18.807 2.636 14.493 1.00 76.00 203 GLU A O 1
ATOM 1606 N N . SER A 1 204 ? -17.215 1.065 14.432 1.00 69.81 204 SER A N 1
ATOM 1607 C CA . SER A 1 204 ? -17.427 0.629 15.819 1.00 69.81 204 SER A CA 1
ATOM 1608 C C . SER A 1 204 ? -16.788 1.567 16.853 1.00 69.81 204 SER A C 1
ATOM 1610 O O . SER A 1 204 ? -16.995 1.398 18.061 1.00 69.81 204 SER A O 1
ATOM 1612 N N . GLY A 1 205 ? -16.011 2.564 16.407 1.00 62.53 205 GLY A N 1
ATOM 1613 C CA . GLY A 1 205 ? -15.285 3.482 17.283 1.00 62.53 205 GLY A CA 1
ATOM 1614 C C . GLY A 1 205 ? -14.270 2.768 18.180 1.00 62.53 205 GLY A C 1
ATOM 1615 O O . GLY A 1 205 ? -13.982 3.237 19.290 1.00 62.53 205 GLY A O 1
ATOM 1616 N N . GLN A 1 206 ? -13.762 1.610 17.743 1.00 60.72 206 GLN A N 1
ATOM 1617 C CA . GLN A 1 206 ? -12.744 0.871 18.474 1.00 60.72 206 GLN A CA 1
ATOM 1618 C C . GLN A 1 206 ? -11.375 1.508 18.247 1.00 60.72 206 GLN A C 1
ATOM 1620 O O . GLN A 1 206 ? -10.708 1.319 17.233 1.00 60.72 206 GLN A O 1
ATOM 1625 N N . TYR A 1 207 ? -10.957 2.290 19.240 1.00 59.38 207 TYR A N 1
ATOM 1626 C CA . TYR A 1 207 ? -9.614 2.842 19.314 1.00 59.38 207 TYR A CA 1
ATOM 1627 C C . TYR A 1 207 ? -8.596 1.747 19.654 1.00 59.38 207 TYR A C 1
ATOM 1629 O O . TYR A 1 207 ? -8.874 0.836 20.435 1.00 59.38 207 TYR A O 1
ATOM 1637 N N . ILE A 1 208 ? -7.424 1.901 19.043 1.00 51.88 208 ILE A N 1
ATOM 1638 C CA . ILE A 1 208 ? -6.071 1.580 19.509 1.00 51.88 208 ILE A CA 1
ATOM 1639 C C . ILE A 1 208 ? -5.917 0.561 20.644 1.00 51.88 208 ILE A C 1
ATOM 1641 O O . ILE A 1 208 ? -6.459 0.717 21.735 1.00 51.88 208 ILE A O 1
ATOM 1645 N N . ASN A 1 209 ? -5.048 -0.428 20.402 1.00 51.19 209 ASN A N 1
ATOM 1646 C CA . ASN A 1 209 ? -4.745 -1.576 21.272 1.00 51.19 209 ASN A CA 1
ATOM 1647 C C . ASN A 1 209 ? -5.861 -2.638 21.390 1.00 51.19 209 ASN A C 1
ATOM 1649 O O . ASN A 1 209 ? -5.775 -3.498 22.264 1.00 51.19 209 ASN A O 1
ATOM 1653 N N . LYS A 1 210 ? -6.886 -2.612 20.523 1.00 61.28 210 LYS A N 1
ATOM 1654 C CA . LYS A 1 210 ? -7.991 -3.597 20.516 1.00 61.28 210 LYS A CA 1
ATOM 1655 C C . LYS A 1 210 ? -8.148 -4.416 19.235 1.00 61.28 210 LYS A C 1
ATOM 1657 O O . LYS A 1 210 ? -8.982 -5.311 19.198 1.00 61.28 210 LYS A O 1
ATOM 1662 N N . ILE A 1 211 ? -7.317 -4.176 18.216 1.00 72.56 211 ILE A N 1
ATOM 1663 C CA . ILE A 1 211 ? -7.158 -5.148 17.127 1.00 72.56 211 ILE A CA 1
ATOM 1664 C C . ILE A 1 211 ? -6.280 -6.281 17.665 1.00 72.56 211 ILE A C 1
ATOM 1666 O O . ILE A 1 211 ? -5.045 -6.268 17.574 1.00 72.56 211 ILE A O 1
ATOM 1670 N N . ASP A 1 212 ? -6.938 -7.219 18.331 1.00 77.19 212 ASP A N 1
ATOM 1671 C CA . ASP A 1 212 ? -6.365 -8.488 18.740 1.00 77.19 212 ASP A CA 1
ATOM 1672 C C . ASP A 1 212 ? -6.624 -9.573 17.692 1.00 77.19 212 ASP A C 1
ATOM 1674 O O . ASP A 1 212 ? -7.319 -9.366 16.689 1.00 77.19 212 ASP A O 1
ATOM 1678 N N . MET A 1 213 ? -5.992 -10.728 17.894 1.00 83.31 213 MET A N 1
ATOM 1679 C CA . MET A 1 213 ? -6.122 -11.843 16.962 1.00 83.31 213 MET A CA 1
ATOM 1680 C C . MET A 1 213 ? -7.569 -12.332 16.881 1.00 83.31 213 MET A C 1
ATOM 1682 O O . MET A 1 213 ? -8.067 -12.588 15.792 1.00 83.31 213 MET A O 1
ATOM 1686 N N . THR A 1 214 ? -8.254 -12.409 18.022 1.00 83.06 214 THR A N 1
ATOM 1687 C CA . THR A 1 214 ? -9.630 -12.902 18.119 1.00 83.06 214 THR A CA 1
ATOM 1688 C C . THR A 1 214 ? -10.590 -12.045 17.300 1.00 83.06 214 THR A C 1
ATOM 1690 O O . THR A 1 214 ? -11.365 -12.566 16.504 1.00 83.06 214 THR A O 1
ATOM 1693 N N . THR A 1 215 ? -10.517 -10.724 17.454 1.00 78.88 215 THR A N 1
ATOM 1694 C CA . THR A 1 215 ? -11.354 -9.765 16.726 1.00 78.88 215 THR A CA 1
ATOM 1695 C C . THR A 1 215 ? -11.046 -9.793 15.235 1.00 78.88 215 THR A C 1
ATOM 1697 O O . THR A 1 215 ? -11.965 -9.809 14.418 1.00 78.88 215 THR A O 1
ATOM 1700 N N . SER A 1 216 ? -9.758 -9.854 14.882 1.00 84.62 216 SER A N 1
ATOM 1701 C CA . SER A 1 216 ? -9.326 -9.956 13.485 1.00 84.62 216 SER A CA 1
ATOM 1702 C C . SER A 1 216 ? -9.893 -11.217 12.831 1.00 84.62 216 SER A C 1
ATOM 1704 O O . SER A 1 216 ? -10.516 -11.128 11.778 1.00 84.62 216 SER A O 1
ATOM 1706 N N . GLN A 1 217 ? -9.750 -12.373 13.488 1.00 86.50 217 GLN A N 1
ATOM 1707 C CA . GLN A 1 217 ? -10.222 -13.652 12.964 1.00 86.50 217 GLN A CA 1
ATOM 1708 C C . GLN A 1 217 ? -11.741 -13.670 12.792 1.00 86.50 217 GLN A C 1
ATOM 1710 O O . GLN A 1 217 ? -12.211 -14.027 11.722 1.00 86.50 217 GLN A O 1
ATOM 1715 N N . LYS A 1 218 ? -12.503 -13.184 13.782 1.00 83.31 218 LYS A N 1
ATOM 1716 C CA . LYS A 1 218 ? -13.966 -13.083 13.671 1.00 83.31 218 LYS A CA 1
ATOM 1717 C C . LYS A 1 218 ? -14.404 -12.279 12.449 1.00 83.31 218 LYS A C 1
ATOM 1719 O O . LYS A 1 218 ? -15.276 -12.716 11.709 1.00 83.31 218 LYS A O 1
ATOM 1724 N N . ILE A 1 219 ? -13.802 -11.110 12.223 1.00 83.94 219 ILE A N 1
ATOM 1725 C CA . ILE A 1 219 ? -14.132 -10.282 11.055 1.00 83.94 219 ILE A CA 1
ATOM 1726 C C . ILE A 1 219 ? -13.752 -11.014 9.764 1.00 83.94 219 ILE A C 1
ATOM 1728 O O . ILE A 1 219 ? -14.500 -10.968 8.794 1.00 83.94 219 ILE A O 1
ATOM 1732 N N . PHE A 1 220 ? -12.621 -11.718 9.741 1.00 88.56 220 PHE A N 1
ATOM 1733 C CA . PHE A 1 220 ? -12.183 -12.456 8.557 1.00 88.56 220 PHE A CA 1
ATOM 1734 C C . PHE A 1 220 ? -13.093 -13.642 8.231 1.00 88.56 220 PHE A C 1
ATOM 1736 O O . PHE A 1 220 ? -13.423 -13.815 7.059 1.00 88.56 220 PHE A O 1
ATOM 1743 N N . ASP A 1 221 ? -13.542 -14.389 9.238 1.00 86.94 221 ASP A N 1
ATOM 1744 C CA . ASP A 1 221 ? -14.500 -15.487 9.077 1.00 86.94 221 ASP A CA 1
ATOM 1745 C C . ASP A 1 221 ? -15.836 -14.960 8.526 1.00 86.94 221 ASP A C 1
ATOM 1747 O O . ASP A 1 221 ? -16.413 -15.541 7.608 1.00 86.94 221 ASP A O 1
ATOM 1751 N N . LEU A 1 222 ? -16.302 -13.807 9.021 1.00 83.06 222 LEU A N 1
ATOM 1752 C CA . LEU A 1 222 ? -17.521 -13.165 8.525 1.00 83.06 222 LEU A CA 1
ATOM 1753 C C . LEU A 1 222 ? -17.380 -12.676 7.072 1.00 83.06 222 LEU A C 1
ATOM 1755 O O . LEU A 1 222 ? -18.310 -12.818 6.276 1.00 83.06 222 LEU A O 1
ATOM 1759 N N . VAL A 1 223 ? -16.213 -12.139 6.691 1.00 85.75 223 VAL A N 1
ATOM 1760 C CA . VAL A 1 223 ? -15.917 -11.793 5.288 1.00 85.75 223 VAL A CA 1
ATOM 1761 C C . VAL A 1 223 ? -15.967 -13.039 4.403 1.00 85.75 223 VAL A C 1
ATOM 1763 O O . VAL A 1 223 ? -16.580 -12.995 3.337 1.00 85.75 223 VAL A O 1
ATOM 1766 N N . GLU A 1 224 ? -15.372 -14.153 4.838 1.00 87.06 224 GLU A N 1
ATOM 1767 C CA . GLU A 1 224 ? -15.397 -15.415 4.087 1.00 87.06 224 GLU A CA 1
ATOM 1768 C C . GLU A 1 224 ? -16.821 -15.946 3.897 1.00 87.06 224 GLU A C 1
ATOM 1770 O O . GLU A 1 224 ? -17.195 -16.282 2.773 1.00 87.06 224 GLU A O 1
ATOM 1775 N N . GLN A 1 225 ? -17.641 -15.946 4.950 1.00 84.12 225 GLN A N 1
ATOM 1776 C CA . GLN A 1 225 ? -19.045 -16.364 4.874 1.00 84.12 225 GLN A CA 1
ATOM 1777 C C . GLN A 1 225 ? -19.842 -15.518 3.871 1.00 84.12 225 GLN A C 1
ATOM 1779 O O . GLN A 1 225 ? -20.586 -16.055 3.048 1.00 84.12 225 GLN A O 1
ATOM 1784 N N . LYS A 1 226 ? -19.660 -14.191 3.884 1.00 79.75 226 LYS A N 1
ATOM 1785 C CA . LYS A 1 226 ? -20.336 -13.282 2.943 1.00 79.75 226 LYS A CA 1
ATOM 1786 C C . LYS A 1 226 ? -19.849 -13.450 1.506 1.00 79.75 226 LYS A C 1
ATOM 1788 O O . LYS A 1 226 ? -20.643 -13.291 0.581 1.00 79.75 226 LYS A O 1
ATOM 1793 N N . MET A 1 227 ? -18.572 -13.769 1.307 1.00 80.81 227 MET A N 1
ATOM 1794 C CA . MET A 1 227 ? -18.038 -14.070 -0.021 1.00 80.81 227 MET A CA 1
ATOM 1795 C C . MET A 1 227 ? -18.584 -15.392 -0.571 1.00 80.81 227 MET A C 1
ATOM 1797 O O . MET A 1 227 ? -18.952 -15.448 -1.741 1.00 80.81 227 MET A O 1
ATOM 1801 N N . GLN A 1 228 ? -18.682 -16.431 0.263 1.00 78.06 228 GLN A N 1
ATOM 1802 C CA . GLN A 1 228 ? -19.247 -17.727 -0.128 1.00 78.06 228 GLN A CA 1
ATOM 1803 C C . GLN A 1 228 ? -20.746 -17.623 -0.445 1.00 78.06 228 GLN A C 1
ATOM 1805 O O . GLN A 1 228 ? -21.206 -18.188 -1.433 1.00 78.06 228 GLN A O 1
ATOM 1810 N N . GLY A 1 229 ? -21.501 -16.833 0.326 1.00 61.81 229 GLY A N 1
ATOM 1811 C CA . GLY A 1 229 ? -22.935 -16.615 0.103 1.00 61.81 229 GLY A CA 1
ATOM 1812 C C . GLY A 1 229 ? -23.300 -15.816 -1.158 1.00 61.81 229 GLY A C 1
ATOM 1813 O O . GLY A 1 229 ? -24.471 -15.778 -1.513 1.00 61.81 229 GLY A O 1
ATOM 1814 N N . LYS A 1 230 ? -22.331 -15.182 -1.837 1.00 54.97 230 LYS A N 1
ATOM 1815 C CA . LYS A 1 230 ? -22.527 -14.446 -3.105 1.00 54.97 230 LYS A CA 1
ATOM 1816 C C . LYS A 1 230 ? -22.095 -15.232 -4.354 1.00 54.97 230 LYS A C 1
ATOM 1818 O O . LYS A 1 230 ? -22.173 -14.692 -5.453 1.00 54.97 230 LYS A O 1
ATOM 1823 N N . GLN A 1 231 ? -21.603 -16.465 -4.195 1.00 45.88 231 GLN A N 1
ATOM 1824 C CA . GLN A 1 231 ? -21.219 -17.352 -5.306 1.00 45.88 231 GLN A CA 1
ATOM 1825 C C . GLN A 1 231 ? -22.347 -18.308 -5.756 1.00 45.88 231 GLN A C 1
ATOM 1827 O O . GLN A 1 231 ? -22.094 -19.197 -6.568 1.00 45.88 231 GLN A O 1
ATOM 1832 N N . LEU A 1 232 ? -23.573 -18.115 -5.258 1.00 35.34 232 LEU A N 1
ATOM 1833 C CA . LEU A 1 232 ? -24.814 -18.764 -5.707 1.00 35.34 232 LEU A CA 1
ATOM 1834 C C . LEU A 1 232 ? -25.733 -17.723 -6.354 1.00 35.34 232 LEU A C 1
ATOM 1836 O O . LEU A 1 232 ? -26.486 -18.116 -7.270 1.00 35.34 232 LEU A O 1
#